Protein AF-0000000079931985 (afdb_homodimer)

Nearest PDB structures (foldseek):
  4ds8-assembly1_A  TM=9.666E-01  e=4.020E-21  Arabidopsis thaliana
  3rt2-assembly1_A  TM=9.317E-01  e=5.419E-21  Arabidopsis thaliana
  3r6p-assembly1_A  TM=9.650E-01  e=2.141E-20  Arabidopsis thaliana
  3rt0-assembly1_C  TM=8.690E-01  e=2.084E-21  Arabidopsis thaliana
  3klx-assembly1_B  TM=9.599E-01  e=1.210E-19  Arabidopsis thaliana

Solvent-accessible surface area (backbone atoms only — not comparable to full-atom values): 18179 Å² total; per-residue (Å²): 132,54,70,69,55,49,42,57,70,67,57,59,76,88,70,55,95,60,37,42,64,55,72,46,78,41,79,26,74,22,45,46,71,62,49,46,65,53,70,68,33,73,68,44,53,54,79,34,33,75,60,38,70,42,60,46,73,75,38,70,89,64,47,70,68,11,27,34,40,36,31,34,36,48,68,42,58,27,57,32,37,27,33,33,32,71,39,70,37,84,87,73,33,39,41,28,35,33,51,78,49,62,48,53,71,80,38,71,31,36,39,34,38,38,52,38,73,39,80,85,49,91,79,44,33,16,34,38,38,41,24,41,38,29,43,47,40,90,95,51,47,60,67,36,49,46,51,35,52,48,47,53,51,52,46,25,48,51,40,38,31,54,54,38,29,52,56,43,48,60,68,69,101,131,54,70,69,56,48,42,56,70,66,56,59,77,88,70,55,94,60,37,41,65,55,73,46,77,43,79,24,74,22,44,47,72,63,49,46,64,53,70,67,34,73,67,44,52,54,78,33,32,74,60,38,71,42,58,44,71,75,40,70,88,63,47,71,68,11,28,36,40,35,33,34,36,46,68,43,59,28,57,33,39,28,33,32,32,72,40,72,37,85,88,73,33,36,40,27,33,33,52,77,48,62,49,52,70,77,38,72,32,36,40,34,38,39,52,38,72,37,80,86,47,94,76,45,32,17,35,38,37,42,26,41,38,28,42,46,39,89,95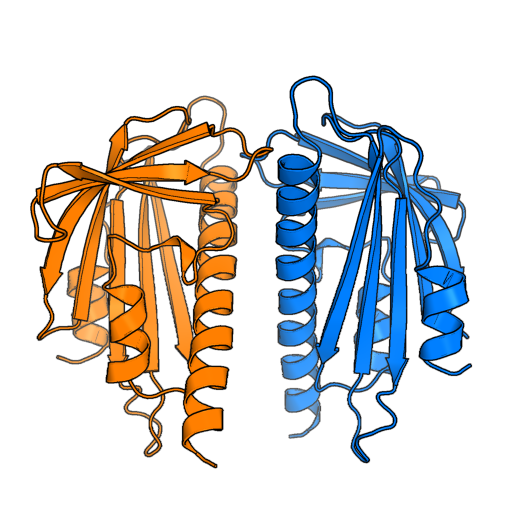,52,47,58,68,36,48,43,52,35,52,48,46,54,50,51,45,23,48,51,40,40,34,53,53,38,29,51,56,44,50,60,68,68,100

Sequence (346 aa):
MTLAKMMNLYHTHMLSPNQCGSSLVQTIDAPLPLVWSMVRRFDNPQAYKLFVKSCTMQAGDGGIGSVRKVMIVSGLPAGFSMERLDKLDDDTHVMIFSIIGGDHKLMNYRSTTTVHEDEREIGGKTVVIESYVVDVPVGSSEEDTCMFTDTIIKCNLKSLANISEKMACKVCHMTLAKMMNLYHTHMLSPNQCGSSLVQTIDAPLPLVWSMVRRFDNPQAYKLFVKSCTMQAGDGGIGSVRKVMIVSGLPAGFSMERLDKLDDDTHVMIFSIIGGDHKLMNYRSTTTVHEDEREIGGKTVVIESYVVDVPVGSSEEDTCMFTDTIIKCNLKSLANISEKMACKVCH

Organism: Actinidia chinensis var. chinensis (NCBI:txid1590841)

Structure (mmCIF, N/CA/C/O backbone):
data_AF-0000000079931985-model_v1
#
loop_
_entity.id
_entity.type
_entity.pdbx_description
1 polymer 'Abscisic acid receptor like'
#
loop_
_atom_site.group_PDB
_atom_site.id
_atom_site.type_symbol
_atom_site.label_atom_id
_atom_site.label_alt_id
_atom_site.label_comp_id
_atom_site.label_asym_id
_atom_site.label_entity_id
_atom_site.label_seq_id
_atom_site.pdbx_PDB_ins_code
_atom_site.Cartn_x
_atom_site.Cartn_y
_atom_site.Cartn_z
_atom_site.occupancy
_atom_site.B_iso_or_equiv
_atom_site.auth_seq_id
_atom_site.auth_comp_id
_atom_site.auth_asym_id
_atom_site.auth_atom_id
_atom_site.pdbx_PDB_model_num
ATOM 1 N N . MET A 1 1 ? -11.859 -28.891 0.521 1 64.38 1 MET A N 1
ATOM 2 C CA . MET A 1 1 ? -10.906 -28.828 1.628 1 64.38 1 MET A CA 1
ATOM 3 C C . MET A 1 1 ? -11.219 -27.641 2.537 1 64.38 1 MET A C 1
ATOM 5 O O . MET A 1 1 ? -11.547 -26.547 2.057 1 64.38 1 MET A O 1
ATOM 9 N N . THR A 1 2 ? -11.211 -27.891 3.842 1 74 2 THR A N 1
ATOM 10 C CA . THR A 1 2 ? -11.562 -26.828 4.785 1 74 2 THR A CA 1
ATOM 11 C C . THR A 1 2 ? -10.477 -25.766 4.84 1 74 2 THR A C 1
ATOM 13 O O . THR A 1 2 ? -9.328 -26.016 4.465 1 74 2 THR A O 1
ATOM 16 N N . LEU A 1 3 ? -10.844 -24.578 5.164 1 78.62 3 LEU A N 1
ATOM 17 C CA . LEU A 1 3 ? -9.906 -23.469 5.324 1 78.62 3 LEU A CA 1
ATOM 18 C C . LEU A 1 3 ? -8.773 -23.859 6.273 1 78.62 3 LEU A C 1
ATOM 20 O O . LEU A 1 3 ? -7.613 -23.531 6.023 1 78.62 3 LEU A O 1
ATOM 24 N N . ALA A 1 4 ? -9.117 -24.547 7.336 1 79.44 4 ALA A N 1
ATOM 25 C CA . ALA A 1 4 ? -8.125 -24.969 8.328 1 79.44 4 ALA A CA 1
ATOM 26 C C . ALA A 1 4 ? -7.098 -25.906 7.707 1 79.44 4 ALA A C 1
ATOM 28 O O . ALA A 1 4 ? -5.902 -25.797 7.98 1 79.44 4 ALA A O 1
ATOM 29 N N . LYS A 1 5 ? -7.574 -26.844 6.922 1 80.75 5 LYS A N 1
ATOM 30 C CA . LYS A 1 5 ? -6.676 -27.781 6.258 1 80.75 5 LYS A CA 1
ATOM 31 C C . LYS A 1 5 ? -5.766 -27.062 5.266 1 80.75 5 LYS A C 1
ATOM 33 O O . LYS A 1 5 ? -4.57 -27.359 5.188 1 80.75 5 LYS A O 1
ATOM 38 N N . MET A 1 6 ? -6.332 -26.188 4.566 1 80.62 6 MET A N 1
ATOM 39 C CA . MET A 1 6 ? -5.559 -25.422 3.59 1 80.62 6 MET A CA 1
ATOM 40 C C . MET A 1 6 ? -4.512 -24.562 4.281 1 80.62 6 MET A C 1
ATOM 42 O O . MET A 1 6 ? -3.393 -24.406 3.791 1 80.62 6 MET A O 1
ATOM 46 N N . MET A 1 7 ? -4.867 -23.969 5.379 1 83.19 7 MET A N 1
ATOM 47 C CA . MET A 1 7 ? -3.922 -23.172 6.156 1 83.19 7 MET A CA 1
ATOM 48 C C . MET A 1 7 ? -2.729 -24.016 6.594 1 83.19 7 MET A C 1
ATOM 50 O O . MET A 1 7 ? -1.579 -23.609 6.43 1 83.19 7 MET A O 1
ATOM 54 N N . ASN A 1 8 ? -3.045 -25.172 7.062 1 84 8 ASN A N 1
ATOM 55 C CA . ASN A 1 8 ? -1.997 -26.062 7.543 1 84 8 ASN A CA 1
ATOM 56 C C . ASN A 1 8 ? -1.121 -26.562 6.398 1 84 8 ASN A C 1
ATOM 58 O O . ASN A 1 8 ? 0.1 -26.656 6.535 1 84 8 ASN A O 1
ATOM 62 N N . LEU A 1 9 ? -1.792 -26.875 5.375 1 84.56 9 LEU A N 1
ATOM 63 C CA . LEU A 1 9 ? -1.098 -27.484 4.238 1 84.56 9 LEU A CA 1
ATOM 64 C C . LEU A 1 9 ? -0.239 -26.438 3.52 1 84.56 9 LEU A C 1
ATOM 66 O O . LEU A 1 9 ? 0.897 -26.734 3.137 1 84.56 9 LEU A O 1
ATOM 70 N N . TYR A 1 10 ? -0.726 -25.25 3.357 1 90.25 10 TYR A N 1
ATOM 71 C CA . TYR A 1 10 ? -0.063 -24.359 2.418 1 90.25 10 TYR A CA 1
ATOM 72 C C . TYR A 1 10 ? 0.542 -23.156 3.143 1 90.25 10 TYR A C 1
ATOM 74 O O . TYR A 1 10 ? 1.397 -22.469 2.596 1 90.25 10 TYR A O 1
ATOM 82 N N . HIS A 1 11 ? 0.24 -22.875 4.305 1 93.12 11 HIS A N 1
ATOM 83 C CA . HIS A 1 11 ? 0.645 -21.594 4.895 1 93.12 11 HIS A CA 1
ATOM 84 C C . HIS A 1 11 ? 1.363 -21.812 6.223 1 93.12 11 HIS A C 1
ATOM 86 O O . HIS A 1 11 ? 1.572 -20.859 6.98 1 93.12 11 HIS A O 1
ATOM 92 N N . THR A 1 12 ? 1.612 -23.016 6.551 1 87.19 12 THR A N 1
ATOM 93 C CA . THR A 1 12 ? 2.523 -23.312 7.648 1 87.19 12 THR A CA 1
ATOM 94 C C . THR A 1 12 ? 3.949 -23.5 7.137 1 87.19 12 THR A C 1
ATOM 96 O O . THR A 1 12 ? 4.227 -24.422 6.379 1 87.19 12 THR A O 1
ATOM 99 N N . HIS A 1 13 ? 4.793 -22.594 7.52 1 86 13 HIS A N 1
ATOM 100 C CA . HIS A 1 13 ? 6.156 -22.625 7 1 86 13 HIS A CA 1
ATOM 101 C C . HIS A 1 13 ? 7.152 -23.031 8.086 1 86 13 HIS A C 1
ATOM 103 O O . HIS A 1 13 ? 7 -22.641 9.25 1 86 13 HIS A O 1
ATOM 109 N N . MET A 1 14 ? 8.023 -23.891 7.742 1 85.75 14 MET A N 1
ATOM 110 C CA . MET A 1 14 ? 9.195 -24.125 8.578 1 85.75 14 MET A CA 1
ATOM 111 C C . MET A 1 14 ? 10.312 -23.141 8.242 1 85.75 14 MET A C 1
ATOM 113 O O . MET A 1 14 ? 10.914 -23.234 7.172 1 85.75 14 MET A O 1
ATOM 117 N N . LEU A 1 15 ? 10.562 -22.219 9.148 1 90.25 15 LEU A N 1
ATOM 118 C CA . LEU A 1 15 ? 11.516 -21.156 8.891 1 90.25 15 LEU A CA 1
ATOM 119 C C . LEU A 1 15 ? 12.914 -21.547 9.359 1 90.25 15 LEU A C 1
ATOM 121 O O . LEU A 1 15 ? 13.062 -22.156 10.422 1 90.25 15 LEU A O 1
ATOM 125 N N . SER A 1 16 ? 13.828 -21.281 8.562 1 91.31 16 SER A N 1
ATOM 126 C CA . SER A 1 16 ? 15.211 -21.344 9.023 1 91.31 16 SER A CA 1
ATOM 127 C C . SER A 1 16 ? 15.539 -20.172 9.953 1 91.31 16 SER A C 1
ATOM 129 O O . SER A 1 16 ? 14.812 -19.188 9.984 1 91.31 16 SER A O 1
ATOM 131 N N . PRO A 1 17 ? 16.562 -20.281 10.773 1 90.94 17 PRO A N 1
ATOM 132 C CA . PRO A 1 17 ? 16.891 -19.25 11.758 1 90.94 17 PRO A CA 1
ATOM 133 C C . PRO A 1 17 ? 17.047 -17.875 11.133 1 90.94 17 PRO A C 1
ATOM 135 O O . PRO A 1 17 ? 16.75 -16.859 11.773 1 90.94 17 PRO A O 1
ATOM 138 N N . ASN A 1 18 ? 17.391 -17.766 9.867 1 93.88 18 ASN A N 1
ATOM 139 C CA . ASN A 1 18 ? 17.609 -16.453 9.258 1 93.88 18 ASN A CA 1
ATOM 140 C C . ASN A 1 18 ? 16.469 -16.078 8.32 1 93.88 18 ASN A C 1
ATOM 142 O O . ASN A 1 18 ? 16.641 -15.234 7.434 1 93.88 18 ASN A O 1
ATOM 146 N N . GLN A 1 19 ? 15.352 -16.703 8.555 1 95.88 19 GLN A N 1
ATOM 147 C CA . GLN A 1 19 ? 14.211 -16.438 7.684 1 95.88 19 GLN A CA 1
ATOM 148 C C . GLN A 1 19 ? 13.055 -15.805 8.461 1 95.88 19 GLN A C 1
ATOM 150 O O . GLN A 1 19 ? 12.953 -15.977 9.68 1 95.88 19 GLN A O 1
ATOM 155 N N . CYS A 1 20 ? 12.273 -15.031 7.797 1 95.06 20 CYS A N 1
ATOM 156 C CA . CYS A 1 20 ? 10.992 -14.594 8.336 1 95.06 20 CYS A CA 1
ATOM 157 C C . CYS A 1 20 ? 9.852 -14.961 7.395 1 95.06 20 CYS A C 1
ATOM 159 O O . CYS A 1 20 ? 10.086 -15.359 6.254 1 95.06 20 CYS A O 1
ATOM 161 N N . GLY A 1 21 ? 8.656 -14.953 7.875 1 95.75 21 GLY A N 1
ATOM 162 C CA . GLY A 1 21 ? 7.449 -15.273 7.133 1 95.75 21 GLY A CA 1
ATOM 163 C C . GLY A 1 21 ? 6.18 -14.883 7.871 1 95.75 21 GLY A C 1
ATOM 164 O O . GLY A 1 21 ? 6.203 -14.656 9.078 1 95.75 21 GLY A O 1
ATOM 165 N N . SER A 1 22 ? 5.215 -14.719 7.223 1 96 22 SER A N 1
ATOM 166 C CA . SER A 1 22 ? 3.91 -14.383 7.777 1 96 22 SER A CA 1
ATOM 167 C C . SER A 1 22 ? 2.781 -14.859 6.871 1 96 22 SER A C 1
ATOM 169 O O . SER A 1 22 ? 3.025 -15.273 5.734 1 96 22 SER A O 1
ATOM 171 N N . SER A 1 23 ? 1.639 -14.969 7.371 1 96.69 23 SER A N 1
ATOM 172 C CA . SER A 1 23 ? 0.413 -15.242 6.625 1 96.69 23 SER A CA 1
ATOM 173 C C . SER A 1 23 ? -0.6 -14.109 6.805 1 96.69 23 SER A C 1
ATOM 175 O O . SER A 1 23 ? -0.909 -13.719 7.93 1 96.69 23 SER A O 1
ATOM 177 N N . LEU A 1 24 ? -1.049 -13.602 5.734 1 96.81 24 LEU A N 1
ATOM 178 C CA . LEU A 1 24 ? -2.031 -12.523 5.727 1 96.81 24 LEU A CA 1
ATOM 179 C C . LEU A 1 24 ? -3.342 -12.992 5.102 1 96.81 24 LEU A C 1
ATOM 181 O O . LEU A 1 24 ? -3.34 -13.805 4.172 1 96.81 24 LEU A O 1
ATOM 185 N N . VAL A 1 25 ? -4.422 -12.422 5.625 1 95.56 25 VAL A N 1
ATOM 186 C CA . VAL A 1 25 ? -5.754 -12.844 5.191 1 95.56 25 VAL A CA 1
ATOM 187 C C . VAL A 1 25 ? -6.562 -11.617 4.758 1 95.56 25 VAL A C 1
ATOM 189 O O . VAL A 1 25 ? -6.488 -10.562 5.391 1 95.56 25 VAL A O 1
ATOM 192 N N . GLN A 1 26 ? -7.277 -11.75 3.682 1 96.62 26 GLN A N 1
ATOM 193 C CA . GLN A 1 26 ? -8.195 -10.719 3.199 1 96.62 26 GLN A CA 1
ATOM 194 C C . GLN A 1 26 ? -9.539 -11.32 2.797 1 96.62 26 GLN A C 1
ATOM 196 O O . GLN A 1 26 ? -9.594 -12.219 1.95 1 96.62 26 GLN A O 1
ATOM 201 N N . THR A 1 27 ? -10.562 -10.836 3.445 1 95.38 27 THR A N 1
ATOM 202 C CA . THR A 1 27 ? -11.914 -11.195 3.018 1 95.38 27 THR A CA 1
ATOM 203 C C . THR A 1 27 ? -12.414 -10.219 1.958 1 95.38 27 THR A C 1
ATOM 205 O O . THR A 1 27 ? -12.227 -9.008 2.084 1 95.38 27 THR A O 1
ATOM 208 N N . ILE A 1 28 ? -13 -10.734 0.91 1 96.12 28 ILE A N 1
ATOM 209 C CA . ILE A 1 28 ? -13.43 -9.945 -0.242 1 96.12 28 ILE A CA 1
ATOM 210 C C . ILE A 1 28 ? -14.906 -10.203 -0.522 1 96.12 28 ILE A C 1
ATOM 212 O O . ILE A 1 28 ? -15.336 -11.352 -0.63 1 96.12 28 ILE A O 1
ATOM 216 N N . ASP A 1 29 ? -15.68 -9.164 -0.671 1 93.88 29 ASP A N 1
ATOM 217 C CA . ASP A 1 29 ? -17.094 -9.273 -1.01 1 93.88 29 ASP A CA 1
ATOM 218 C C . ASP A 1 29 ? -17.297 -9.438 -2.516 1 93.88 29 ASP A C 1
ATOM 220 O O . ASP A 1 29 ? -17.844 -8.555 -3.174 1 93.88 29 ASP A O 1
ATOM 224 N N . ALA A 1 30 ? -16.859 -10.5 -3.041 1 95.75 30 ALA A N 1
ATOM 225 C CA . ALA A 1 30 ? -16.969 -10.914 -4.438 1 95.75 30 ALA A CA 1
ATOM 226 C C . ALA A 1 30 ? -16.875 -12.438 -4.566 1 95.75 30 ALA A C 1
ATOM 228 O O . ALA A 1 30 ? -16.25 -13.102 -3.74 1 95.75 30 ALA A O 1
ATOM 229 N N . PRO A 1 31 ? -17.516 -13.023 -5.605 1 94.75 31 PRO A N 1
ATOM 230 C CA . PRO A 1 31 ? -17.5 -14.484 -5.746 1 94.75 31 PRO A CA 1
ATOM 231 C C . PRO A 1 31 ? -16.109 -15.031 -6.039 1 94.75 31 PRO A C 1
ATOM 233 O O . PRO A 1 31 ? -15.305 -14.383 -6.719 1 94.75 31 PRO A O 1
ATOM 236 N N . LEU A 1 32 ? -15.836 -16.25 -5.605 1 95.75 32 LEU A N 1
ATOM 237 C CA . LEU A 1 32 ? -14.547 -16.922 -5.707 1 95.75 32 LEU A CA 1
ATOM 238 C C . LEU A 1 32 ? -14.07 -16.969 -7.156 1 95.75 32 LEU A C 1
ATOM 240 O O . LEU A 1 32 ? -12.922 -16.641 -7.445 1 95.75 32 LEU A O 1
ATOM 244 N N . PRO A 1 33 ? -14.977 -17.359 -8.172 1 96.44 33 PRO A N 1
ATOM 245 C CA . PRO A 1 33 ? -14.461 -17.438 -9.539 1 96.44 33 PRO A CA 1
ATOM 246 C C . PRO A 1 33 ? -13.922 -16.094 -10.039 1 96.44 33 PRO A C 1
ATOM 248 O O . PRO A 1 33 ? -12.914 -16.062 -10.758 1 96.44 33 PRO A O 1
ATOM 251 N N .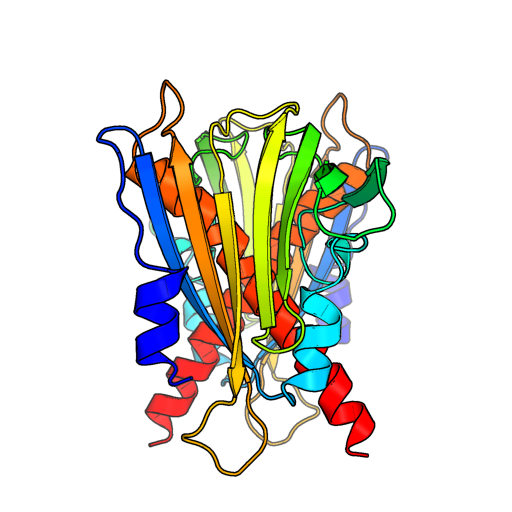 LEU A 1 34 ? -14.523 -15.031 -9.633 1 96.88 34 LEU A N 1
ATOM 252 C CA . LEU A 1 34 ? -14.07 -13.711 -10.039 1 96.88 34 LEU A CA 1
ATOM 253 C C . LEU A 1 34 ? -12.719 -13.383 -9.422 1 96.88 34 LEU A C 1
ATOM 255 O O . LEU A 1 34 ? -11.797 -12.953 -10.117 1 96.88 34 LEU A O 1
ATOM 259 N N . VAL A 1 35 ? -12.578 -13.562 -8.133 1 98.12 35 VAL A N 1
ATOM 260 C CA . VAL A 1 35 ? -11.336 -13.266 -7.43 1 98.12 35 VAL A CA 1
ATOM 261 C C . VAL A 1 35 ? -10.211 -14.133 -7.977 1 98.12 35 VAL A C 1
ATOM 263 O O . VAL A 1 35 ? -9.109 -13.641 -8.258 1 98.12 35 VAL A O 1
ATOM 266 N N . TRP A 1 36 ? -10.492 -15.422 -8.18 1 98.12 36 TRP A N 1
ATOM 267 C CA . TRP A 1 36 ? -9.477 -16.344 -8.68 1 98.12 36 TRP A CA 1
ATOM 268 C C . TRP A 1 36 ? -9.031 -15.969 -10.086 1 98.12 36 TRP A C 1
ATOM 270 O O . TRP A 1 36 ? -7.863 -16.125 -10.438 1 98.12 36 TRP A O 1
ATOM 280 N N . SER A 1 37 ? -9.922 -15.484 -10.859 1 97.94 37 SER A N 1
ATOM 281 C CA . SER A 1 37 ? -9.594 -15.125 -12.234 1 97.94 37 SER A CA 1
ATOM 282 C C . SER A 1 37 ? -8.539 -14.023 -12.273 1 97.94 37 SER A C 1
ATOM 284 O O . SER A 1 37 ? -7.809 -13.898 -13.258 1 97.94 37 SER A O 1
ATOM 286 N N . MET A 1 38 ? -8.43 -13.281 -11.211 1 98 38 MET A N 1
ATOM 287 C CA . MET A 1 38 ? -7.418 -12.227 -11.117 1 98 38 MET A CA 1
ATOM 288 C C . MET A 1 38 ? -6.133 -12.766 -10.492 1 98 38 MET A C 1
ATOM 290 O O . MET A 1 38 ? -5.039 -12.523 -11.008 1 98 38 MET A O 1
ATOM 294 N N . VAL A 1 39 ? -6.254 -13.516 -9.453 1 98.5 39 VAL A N 1
ATOM 295 C CA . VAL A 1 39 ? -5.113 -13.992 -8.672 1 98.5 39 VAL A CA 1
ATOM 296 C C . VAL A 1 39 ? -4.27 -14.938 -9.516 1 98.5 39 VAL A C 1
ATOM 298 O O . VAL A 1 39 ? -3.037 -14.898 -9.461 1 98.5 39 VAL A O 1
ATOM 301 N N . ARG A 1 40 ? -4.883 -15.711 -10.312 1 98 40 ARG A N 1
ATOM 302 C CA . ARG A 1 40 ? -4.207 -16.797 -11.008 1 98 40 ARG A CA 1
ATOM 303 C C . ARG A 1 40 ? -3.348 -16.266 -12.148 1 98 40 ARG A C 1
ATOM 305 O O . ARG A 1 40 ? -2.525 -17 -12.703 1 98 40 ARG A O 1
ATOM 312 N N . ARG A 1 41 ? -3.562 -15.008 -12.547 1 97.44 41 ARG A N 1
ATOM 313 C CA . ARG A 1 41 ? -2.896 -14.461 -13.719 1 97.44 41 ARG A CA 1
ATOM 314 C C . ARG A 1 41 ? -1.436 -14.141 -13.422 1 97.44 41 ARG A C 1
ATOM 316 O O . ARG A 1 41 ? -1.073 -12.977 -13.25 1 97.44 41 ARG A O 1
ATOM 323 N N . PHE A 1 42 ? -0.598 -15.211 -13.508 1 98.25 42 PHE A N 1
ATOM 324 C CA . PHE A 1 42 ? 0.84 -15.078 -13.312 1 98.25 42 PHE A CA 1
ATOM 325 C C . PHE A 1 42 ? 1.428 -14.07 -14.297 1 98.25 42 PHE A C 1
ATOM 327 O O . PHE A 1 42 ? 2.422 -13.406 -13.992 1 98.25 42 PHE A O 1
ATOM 334 N N . ASP A 1 43 ? 0.799 -13.852 -15.414 1 97.56 43 ASP A N 1
ATOM 335 C CA . ASP A 1 43 ? 1.285 -12.977 -16.469 1 97.56 43 ASP A CA 1
ATOM 336 C C . ASP A 1 43 ? 0.791 -11.547 -16.281 1 97.56 43 ASP A C 1
ATOM 338 O O . ASP A 1 43 ? 1.174 -10.641 -17.031 1 97.56 43 ASP A O 1
ATOM 342 N N . ASN A 1 44 ? -0.04 -11.359 -15.352 1 97.56 44 ASN A N 1
ATOM 343 C CA . ASN A 1 44 ? -0.633 -10.031 -15.211 1 97.56 44 ASN A CA 1
ATOM 344 C C . ASN A 1 44 ? -0.788 -9.641 -13.742 1 97.56 44 ASN A C 1
ATOM 346 O O . ASN A 1 44 ? -1.881 -9.281 -13.305 1 97.56 44 ASN A O 1
ATOM 350 N N . PRO A 1 45 ? 0.366 -9.648 -12.977 1 97.62 45 PRO A N 1
ATOM 351 C CA . PRO A 1 45 ? 0.271 -9.289 -11.562 1 97.62 45 PRO A CA 1
ATOM 352 C C . PRO A 1 45 ? -0.124 -7.832 -11.344 1 97.62 45 PRO A C 1
ATOM 354 O O . PRO A 1 45 ? -0.663 -7.484 -10.289 1 97.62 45 PRO A O 1
ATOM 357 N N . GLN A 1 46 ? 0.115 -6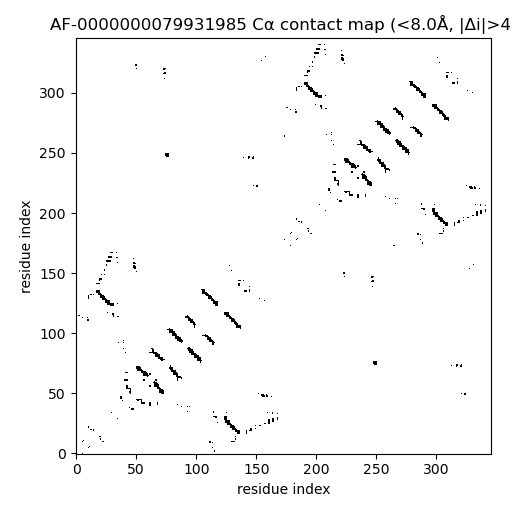.984 -12.312 1 96.94 46 GLN A N 1
ATOM 358 C CA . GLN A 1 46 ? -0.15 -5.559 -12.172 1 96.94 46 GLN A CA 1
ATOM 359 C C . GLN A 1 46 ? -1.649 -5.277 -12.117 1 96.94 46 GLN A C 1
ATOM 361 O O . GLN A 1 46 ? -2.066 -4.152 -11.836 1 96.94 46 GLN A O 1
ATOM 366 N N . ALA A 1 47 ? -2.43 -6.348 -12.406 1 97.06 47 ALA A N 1
ATOM 367 C CA . ALA A 1 47 ? -3.879 -6.191 -12.305 1 97.06 47 ALA A CA 1
ATOM 368 C C . ALA A 1 47 ? -4.285 -5.742 -10.906 1 97.06 47 ALA A C 1
ATOM 370 O O . ALA A 1 47 ? -5.262 -5.004 -10.742 1 97.06 47 ALA A O 1
ATOM 371 N N . TYR A 1 48 ? -3.52 -6.18 -9.891 1 97.88 48 TYR A N 1
ATOM 372 C CA . TYR A 1 48 ? -3.93 -5.758 -8.562 1 97.88 48 TYR A CA 1
ATOM 373 C C . TYR A 1 48 ? -2.719 -5.457 -7.684 1 97.88 48 TYR A C 1
ATOM 375 O O . TYR A 1 48 ? -2.854 -4.883 -6.602 1 97.88 48 TYR A O 1
ATOM 383 N N . LYS A 1 49 ? -1.523 -5.867 -8.07 1 97.25 49 LYS A N 1
ATOM 384 C CA . LYS A 1 49 ? -0.327 -5.551 -7.297 1 97.25 49 LYS A CA 1
ATOM 385 C C . LYS A 1 49 ? 0.157 -4.133 -7.586 1 97.25 49 LYS A C 1
ATOM 387 O O . LYS A 1 49 ? 0.722 -3.867 -8.648 1 97.25 49 LYS A O 1
ATOM 392 N N . LEU A 1 50 ? 0.102 -3.301 -6.676 1 94.75 50 LEU A N 1
ATOM 393 C CA . LEU A 1 50 ? 0.187 -1.853 -6.836 1 94.75 50 LEU A CA 1
ATOM 394 C C . LEU A 1 50 ? 1.622 -1.42 -7.121 1 94.75 50 LEU A C 1
ATOM 396 O O . LEU A 1 50 ? 1.85 -0.401 -7.773 1 94.75 50 LEU A O 1
ATOM 400 N N . PHE A 1 51 ? 2.604 -2.17 -6.688 1 90.56 51 PHE A N 1
ATOM 401 C CA . PHE A 1 51 ? 3.994 -1.747 -6.816 1 90.56 51 PHE A CA 1
ATOM 402 C C . PHE A 1 51 ? 4.648 -2.393 -8.031 1 90.56 51 PHE A C 1
ATOM 404 O O . PHE A 1 51 ? 5.871 -2.348 -8.18 1 90.56 51 PHE A O 1
ATOM 411 N N . VAL A 1 52 ? 3.838 -3.025 -8.898 1 94.75 52 VAL A N 1
ATOM 412 C CA . VAL A 1 52 ? 4.332 -3.613 -10.133 1 94.75 52 VAL A CA 1
ATOM 413 C C . VAL A 1 52 ? 4.031 -2.684 -11.305 1 94.75 52 VAL A C 1
ATOM 415 O O . VAL A 1 52 ? 2.873 -2.346 -11.555 1 94.75 52 VAL A O 1
ATOM 418 N N . LYS A 1 53 ? 5.055 -2.262 -12.016 1 93.19 53 LYS A N 1
ATOM 419 C CA . LYS A 1 53 ? 4.906 -1.392 -13.18 1 93.19 53 LYS A CA 1
ATOM 420 C C . LYS A 1 53 ? 4.496 -2.191 -14.414 1 93.19 53 LYS A C 1
ATOM 422 O O . LYS A 1 53 ? 3.625 -1.766 -15.172 1 93.19 53 LYS A O 1
ATOM 427 N N . SER A 1 54 ? 5.176 -3.291 -14.578 1 95 54 SER A N 1
ATOM 428 C CA . SER A 1 54 ? 4.898 -4.152 -15.727 1 95 54 SER A CA 1
ATOM 429 C C . SER A 1 54 ? 5.418 -5.566 -15.492 1 95 54 SER A C 1
ATOM 431 O O . SER A 1 54 ? 6.191 -5.805 -14.562 1 95 54 SER A O 1
ATOM 433 N N . CYS A 1 55 ? 4.906 -6.426 -16.281 1 97.25 55 CYS A N 1
ATOM 434 C CA . CYS A 1 55 ? 5.293 -7.828 -16.219 1 97.25 55 CYS A CA 1
ATOM 435 C C . CYS A 1 55 ? 5.438 -8.414 -17.609 1 97.25 55 CYS A C 1
ATOM 437 O O . CYS A 1 55 ? 4.598 -8.172 -18.484 1 97.25 55 CYS A O 1
ATOM 439 N N . THR A 1 56 ? 6.504 -9.102 -17.875 1 97.62 56 THR A N 1
ATOM 440 C CA . THR A 1 56 ? 6.711 -9.812 -19.125 1 97.62 56 THR A CA 1
ATOM 441 C C . THR A 1 56 ? 7.125 -11.258 -18.875 1 97.62 56 THR A C 1
ATOM 443 O O . THR A 1 56 ? 7.941 -11.531 -18 1 97.62 56 THR A O 1
ATOM 446 N N . MET A 1 57 ? 6.539 -12.203 -19.672 1 97.62 57 MET A N 1
ATOM 447 C CA . MET A 1 57 ? 6.957 -13.594 -19.594 1 97.62 57 MET A CA 1
ATOM 448 C C . MET A 1 57 ? 8.312 -13.797 -20.266 1 97.62 57 MET A C 1
ATOM 450 O O . MET A 1 57 ? 8.5 -13.406 -21.422 1 97.62 57 MET A O 1
ATOM 454 N N . GLN A 1 58 ? 9.234 -14.336 -19.469 1 97.94 58 GLN A N 1
ATOM 455 C CA . GLN A 1 58 ? 10.562 -14.586 -20.016 1 97.94 58 GLN A CA 1
ATOM 456 C C . GLN A 1 58 ? 10.695 -16.016 -20.516 1 97.94 58 GLN A C 1
ATOM 458 O O . GLN A 1 58 ? 11.477 -16.297 -21.422 1 97.94 58 GLN A O 1
ATOM 463 N N . ALA A 1 59 ? 10.031 -16.953 -19.953 1 97 59 ALA A N 1
ATOM 464 C CA . ALA A 1 59 ? 9.969 -18.359 -20.312 1 97 59 ALA A CA 1
ATOM 465 C C . ALA A 1 59 ? 8.609 -18.969 -19.969 1 97 59 ALA A C 1
ATOM 467 O O . ALA A 1 59 ? 8.062 -18.703 -18.891 1 97 59 ALA A O 1
ATOM 468 N N . GLY A 1 60 ? 8.023 -19.75 -20.891 1 95.06 60 GLY A N 1
ATOM 469 C CA . GLY A 1 60 ? 6.738 -20.375 -20.656 1 95.06 60 GLY A CA 1
ATOM 470 C C . GLY A 1 60 ? 5.562 -19.5 -21.031 1 95.06 60 GLY A C 1
ATOM 471 O O . GLY A 1 60 ? 5.746 -18.344 -21.438 1 95.06 60 GLY A O 1
ATOM 472 N N . ASP A 1 61 ? 4.297 -20.031 -20.891 1 90 61 ASP A N 1
ATOM 473 C CA . ASP A 1 61 ? 3.08 -19.359 -21.328 1 90 61 ASP A CA 1
ATOM 474 C C . ASP A 1 61 ? 2.182 -19.031 -20.141 1 90 61 ASP A C 1
ATOM 476 O O . ASP A 1 61 ? 0.993 -18.75 -20.312 1 90 61 ASP A O 1
ATOM 480 N N . GLY A 1 62 ? 2.723 -19.203 -19.016 1 88.81 62 GLY A N 1
ATOM 481 C CA . GLY A 1 62 ? 1.921 -18.922 -17.844 1 88.81 62 GLY A CA 1
ATOM 482 C C . GLY A 1 62 ? 1.578 -20.156 -17.031 1 88.81 62 GLY A C 1
ATOM 483 O O . GLY A 1 62 ? 0.937 -20.062 -15.984 1 88.81 62 GLY A O 1
ATOM 484 N N . GLY A 1 63 ? 2.043 -21.234 -17.484 1 92.56 63 GLY A N 1
ATOM 485 C CA . GLY A 1 63 ? 1.899 -22.469 -16.734 1 92.56 63 GLY A CA 1
ATOM 486 C C . GLY A 1 63 ? 3.047 -22.719 -15.773 1 92.56 63 GLY A C 1
ATOM 487 O O . GLY A 1 63 ? 3.996 -21.938 -15.711 1 92.56 63 GLY A O 1
ATOM 488 N N . ILE A 1 64 ? 2.906 -23.781 -15.023 1 97.31 64 ILE A N 1
ATOM 489 C CA . ILE A 1 64 ? 3.902 -24.156 -14.023 1 97.31 64 ILE A CA 1
ATOM 490 C C . ILE A 1 64 ? 5.289 -24.188 -14.664 1 97.31 64 ILE A C 1
ATOM 492 O O . ILE A 1 64 ? 5.457 -24.719 -15.773 1 97.31 64 ILE A O 1
ATOM 496 N N . GLY A 1 65 ? 6.266 -23.609 -14.023 1 98.12 65 GLY A N 1
ATOM 497 C CA . GLY A 1 65 ? 7.625 -23.531 -14.531 1 98.12 65 GLY A CA 1
ATOM 498 C C . GLY A 1 65 ? 7.91 -22.25 -15.297 1 98.12 65 GLY A C 1
ATOM 499 O O . GLY A 1 65 ? 9.07 -21.922 -15.555 1 98.12 65 GLY A O 1
ATOM 500 N N . SER A 1 66 ? 6.914 -21.5 -15.688 1 98.38 66 SER A N 1
ATOM 501 C CA . SER A 1 66 ? 7.098 -20.234 -16.391 1 98.38 66 SER A CA 1
ATOM 502 C C . SER A 1 66 ? 7.879 -19.234 -15.539 1 98.38 66 SER A C 1
ATOM 504 O O . SER A 1 66 ? 7.84 -19.297 -14.312 1 98.38 66 SER A O 1
ATOM 506 N N . VAL A 1 67 ? 8.617 -18.406 -16.234 1 98.75 67 VAL A N 1
ATOM 507 C CA . VAL A 1 67 ? 9.406 -17.359 -15.578 1 98.75 67 VAL A CA 1
ATOM 508 C C . VAL A 1 67 ? 8.945 -15.992 -16.062 1 98.75 67 VAL A C 1
ATOM 510 O O . VAL A 1 67 ? 8.812 -15.758 -17.266 1 98.75 67 VAL A O 1
ATOM 513 N N . ARG A 1 68 ? 8.625 -15.141 -15.109 1 98.62 68 ARG A N 1
ATOM 514 C CA . ARG A 1 68 ? 8.258 -13.773 -15.461 1 98.62 68 ARG A CA 1
ATOM 515 C C . ARG A 1 68 ? 9.297 -12.781 -14.953 1 98.62 68 ARG A C 1
ATOM 517 O O . ARG A 1 68 ? 10 -13.047 -13.977 1 98.62 68 ARG A O 1
ATOM 524 N N . LYS A 1 69 ? 9.445 -11.68 -15.672 1 97.56 69 LYS A N 1
ATOM 525 C CA . LYS A 1 69 ? 10.156 -10.484 -15.227 1 97.56 69 LYS A CA 1
ATOM 526 C C . LYS A 1 69 ? 9.18 -9.391 -14.797 1 97.56 69 LYS A C 1
ATOM 528 O O . LYS A 1 69 ? 8.344 -8.953 -1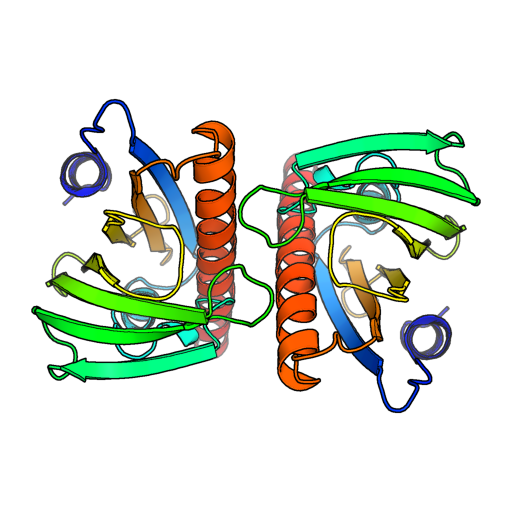5.586 1 97.56 69 LYS A O 1
ATOM 533 N N . VAL A 1 70 ? 9.227 -9.008 -13.57 1 96.56 70 VAL A N 1
ATOM 534 C CA . VAL A 1 70 ? 8.336 -8.008 -12.992 1 96.56 70 VAL A CA 1
ATOM 535 C C . VAL A 1 70 ? 9.109 -6.707 -12.758 1 96.56 70 VAL A C 1
ATOM 537 O O . VAL A 1 70 ? 10.078 -6.684 -12 1 96.56 70 VAL A O 1
ATOM 540 N N . MET A 1 71 ? 8.711 -5.641 -13.422 1 94.38 71 MET A N 1
ATOM 541 C CA . MET A 1 71 ? 9.273 -4.316 -13.172 1 94.38 71 MET A CA 1
ATOM 542 C C . MET A 1 71 ? 8.578 -3.645 -11.992 1 94.38 71 MET A C 1
ATOM 544 O O . MET A 1 71 ? 7.348 -3.59 -11.938 1 94.38 71 MET A O 1
ATOM 548 N N . ILE A 1 72 ? 9.375 -3.242 -11.094 1 91.06 72 ILE A N 1
ATOM 549 C CA . ILE A 1 72 ? 8.867 -2.678 -9.852 1 91.06 72 ILE A CA 1
ATOM 550 C C . ILE A 1 72 ? 8.906 -1.153 -9.922 1 91.06 72 ILE A C 1
ATOM 552 O O . ILE A 1 72 ? 9.789 -0.577 -10.562 1 91.06 72 ILE A O 1
ATOM 556 N N . VAL A 1 73 ? 7.887 -0.468 -9.344 1 84.75 73 VAL A N 1
ATOM 557 C CA . VAL A 1 73 ? 7.82 0.988 -9.281 1 84.75 73 VAL A CA 1
ATOM 558 C C . VAL A 1 73 ? 9.125 1.544 -8.719 1 84.75 73 VAL A C 1
ATOM 560 O O . VAL A 1 73 ? 9.641 1.042 -7.715 1 84.75 73 VAL A O 1
ATOM 563 N N . SER A 1 74 ? 9.555 2.551 -9.406 1 69.75 74 SER A N 1
ATOM 564 C CA . SER A 1 74 ? 10.812 3.186 -9.031 1 69.75 74 SER A CA 1
ATOM 565 C C . SER A 1 74 ? 10.703 3.865 -7.668 1 69.75 74 SER A C 1
ATOM 567 O O . SER A 1 74 ? 9.641 4.371 -7.309 1 69.75 74 SER A O 1
ATOM 569 N N . GLY A 1 75 ? 11.789 3.812 -6.867 1 64.06 75 GLY A N 1
ATOM 570 C CA . GLY A 1 75 ? 11.805 4.312 -5.504 1 64.06 75 GLY A CA 1
ATOM 571 C C . GLY A 1 75 ? 11.938 3.211 -4.465 1 64.06 75 GLY A C 1
ATOM 572 O O . GLY A 1 75 ? 12.367 3.461 -3.34 1 64.06 75 GLY A O 1
ATOM 573 N N . LEU A 1 76 ? 11.453 2.133 -4.969 1 58.88 76 LEU A N 1
ATOM 574 C CA . LEU A 1 76 ? 11.781 0.967 -4.156 1 58.88 76 LEU A CA 1
ATOM 575 C C . LEU A 1 76 ? 13.203 0.485 -4.449 1 58.88 76 LEU A C 1
ATOM 577 O O . LEU A 1 76 ? 13.75 0.774 -5.516 1 58.88 76 LEU A O 1
ATOM 581 N N . PRO A 1 77 ? 13.758 0.063 -3.406 1 61.75 77 PRO A N 1
ATOM 582 C CA . PRO A 1 77 ? 15.125 -0.422 -3.623 1 61.75 77 PRO A CA 1
ATOM 583 C C . PRO A 1 77 ? 15.18 -1.646 -4.535 1 61.75 77 PRO A C 1
ATOM 585 O O . PRO A 1 77 ? 15.719 -2.686 -4.148 1 61.75 77 PRO A O 1
ATOM 588 N N . ALA A 1 78 ? 14.383 -1.657 -5.508 1 66.56 78 ALA A N 1
ATOM 589 C CA . ALA A 1 78 ? 14.391 -2.73 -6.5 1 66.56 78 ALA A CA 1
ATOM 590 C C . ALA A 1 78 ? 13.984 -2.207 -7.875 1 66.56 78 ALA A C 1
ATOM 592 O O . ALA A 1 78 ? 12.992 -1.488 -8.008 1 66.56 78 ALA A O 1
ATOM 593 N N . GLY A 1 79 ? 14.781 -2.625 -8.828 1 80.25 79 GLY A N 1
ATOM 594 C CA . GLY A 1 79 ? 14.391 -2.285 -10.188 1 80.25 79 GLY A CA 1
ATOM 595 C C . GLY A 1 79 ? 13.484 -3.32 -10.82 1 80.25 79 GLY A C 1
ATOM 596 O O . GLY A 1 79 ? 12.5 -2.975 -11.477 1 80.25 79 GLY A O 1
ATOM 597 N N . PHE A 1 80 ? 13.844 -4.625 -10.609 1 92.75 80 PHE A N 1
ATOM 598 C CA . PHE A 1 80 ? 13.039 -5.691 -11.195 1 92.75 80 PHE A CA 1
ATOM 599 C C . PHE A 1 80 ? 13.242 -6.996 -10.43 1 92.75 80 PHE A C 1
ATOM 601 O O . PHE A 1 80 ? 14.211 -7.141 -9.68 1 92.75 80 PHE A O 1
ATOM 608 N N . SER A 1 81 ? 12.297 -7.961 -10.625 1 94.25 81 SER A N 1
ATOM 609 C CA . SER A 1 81 ? 12.352 -9.305 -10.055 1 94.25 81 SER A CA 1
ATOM 610 C C . SER A 1 81 ? 12.125 -10.367 -11.117 1 94.25 81 SER A C 1
ATOM 612 O O . SER A 1 81 ? 11.289 -10.195 -12.008 1 94.25 81 SER A O 1
ATOM 614 N N . MET A 1 82 ? 12.945 -11.391 -11.055 1 97.12 82 MET A N 1
ATOM 615 C CA . MET A 1 82 ? 12.688 -12.602 -11.82 1 97.12 82 MET A CA 1
ATOM 616 C C . MET A 1 82 ? 12 -13.656 -10.953 1 97.12 82 MET A C 1
ATOM 618 O O . MET A 1 82 ? 12.492 -14 -9.883 1 97.12 82 MET A O 1
ATOM 622 N N . GLU A 1 83 ? 10.836 -14.148 -11.484 1 98.25 83 GLU A N 1
ATOM 623 C CA . GLU A 1 83 ? 10.016 -15.031 -10.648 1 98.25 83 GLU A CA 1
ATOM 624 C C . GLU A 1 83 ? 9.57 -16.266 -11.422 1 98.25 83 GLU A C 1
ATOM 626 O O . GLU A 1 83 ? 9.25 -16.188 -12.609 1 98.25 83 GLU A O 1
ATOM 631 N N . ARG A 1 84 ? 9.594 -17.391 -10.75 1 98.75 84 ARG A N 1
ATOM 632 C CA . ARG A 1 84 ? 9.172 -18.641 -11.352 1 98.75 84 ARG A CA 1
ATOM 633 C C . ARG A 1 84 ? 7.875 -19.141 -10.734 1 98.75 84 ARG A C 1
ATOM 635 O O . ARG A 1 84 ? 7.719 -19.141 -9.508 1 98.75 84 ARG A O 1
ATOM 642 N N . LEU A 1 85 ? 6.949 -19.531 -11.602 1 98.75 85 LEU A N 1
ATOM 643 C CA . LEU A 1 85 ? 5.711 -20.156 -11.141 1 98.75 85 LEU A CA 1
ATOM 644 C C . LEU A 1 85 ? 5.945 -21.609 -10.719 1 98.75 85 LEU A C 1
ATOM 646 O O . LEU A 1 85 ? 6.188 -22.469 -11.562 1 98.75 85 LEU A O 1
ATOM 650 N N . ASP A 1 86 ? 5.777 -21.906 -9.438 1 98.56 86 ASP A N 1
ATOM 651 C CA . ASP A 1 86 ? 6.121 -23.234 -8.906 1 98.56 86 ASP A CA 1
ATOM 652 C C . ASP A 1 86 ? 4.895 -24.141 -8.867 1 98.56 86 ASP A C 1
ATOM 654 O O . ASP A 1 86 ? 5.02 -25.359 -8.984 1 98.56 86 ASP A O 1
ATOM 658 N N . LYS A 1 87 ? 3.756 -23.578 -8.633 1 98.06 87 LYS A N 1
ATOM 659 C CA . LYS A 1 87 ? 2.504 -24.328 -8.586 1 98.06 87 LYS A CA 1
ATOM 660 C C . LYS A 1 87 ? 1.322 -23.453 -8.992 1 98.06 87 LYS A C 1
ATOM 662 O O . LYS A 1 87 ? 1.26 -22.281 -8.633 1 98.06 87 LYS A O 1
ATOM 667 N N . LEU A 1 88 ? 0.469 -23.953 -9.75 1 98.12 88 LEU A N 1
ATOM 668 C CA . LEU A 1 88 ? -0.82 -23.375 -10.117 1 98.12 88 LEU A CA 1
ATOM 669 C C . LEU A 1 88 ? -1.89 -24.453 -10.211 1 98.12 88 LEU A C 1
ATOM 671 O O . LEU A 1 88 ? -1.797 -25.359 -11.047 1 98.12 88 LEU A O 1
ATOM 675 N N . ASP A 1 89 ? -2.848 -24.375 -9.328 1 96.94 89 ASP A N 1
ATOM 676 C CA . ASP A 1 89 ? -3.898 -25.391 -9.289 1 96.94 89 ASP A CA 1
ATOM 677 C C . ASP A 1 89 ? -5.281 -24.75 -9.328 1 96.94 89 ASP A C 1
ATOM 679 O O . ASP A 1 89 ? -5.734 -24.172 -8.328 1 96.94 89 ASP A O 1
ATOM 683 N N . ASP A 1 90 ? -6.02 -24.875 -10.43 1 96.75 90 ASP A N 1
ATOM 684 C CA . ASP A 1 90 ? -7.316 -24.25 -10.625 1 96.75 90 ASP A CA 1
ATOM 685 C C . ASP A 1 90 ? -8.398 -24.938 -9.812 1 96.75 90 ASP A C 1
ATOM 687 O O . ASP A 1 90 ? -9.422 -24.328 -9.484 1 96.75 90 ASP A O 1
ATOM 691 N N . ASP A 1 91 ? -8.219 -26.172 -9.484 1 95.19 91 ASP A N 1
ATOM 692 C CA . ASP A 1 91 ? -9.227 -26.906 -8.727 1 95.19 91 ASP A CA 1
ATOM 693 C C . ASP A 1 91 ? -9.242 -26.484 -7.266 1 95.19 91 ASP A C 1
ATOM 695 O O . ASP A 1 91 ? -10.305 -26.25 -6.688 1 95.19 91 ASP A O 1
ATOM 699 N N . THR A 1 92 ? -8.062 -26.344 -6.684 1 94.69 92 THR A N 1
ATOM 700 C CA . THR A 1 92 ? -7.965 -25.984 -5.273 1 94.69 92 THR A CA 1
ATOM 701 C C . THR A 1 92 ? -7.684 -24.5 -5.105 1 94.69 92 THR A C 1
ATOM 703 O O . THR A 1 92 ? -7.676 -23.984 -3.984 1 94.69 92 THR A O 1
ATOM 706 N N . HIS A 1 93 ? -7.422 -23.734 -6.156 1 97.44 93 HIS A N 1
ATOM 707 C CA . HIS A 1 93 ? -7.16 -22.297 -6.18 1 97.44 93 HIS A CA 1
ATOM 708 C C . HIS A 1 93 ? -5.914 -21.953 -5.375 1 97.44 93 HIS A C 1
ATOM 710 O O . HIS A 1 93 ? -5.984 -21.188 -4.406 1 97.44 93 HIS A O 1
ATOM 716 N N . VAL A 1 94 ? -4.816 -22.531 -5.816 1 97.44 94 VAL A N 1
ATOM 717 C CA . VAL A 1 94 ? -3.52 -22.328 -5.184 1 97.44 94 VAL A CA 1
ATOM 718 C C . VAL A 1 94 ? -2.518 -21.812 -6.215 1 97.44 94 VAL A C 1
ATOM 720 O O . VAL A 1 94 ? -2.441 -22.328 -7.332 1 97.44 94 VAL A O 1
ATOM 723 N N . MET A 1 95 ? -1.755 -20.781 -5.875 1 98.25 95 MET A N 1
ATOM 724 C CA . MET A 1 95 ? -0.616 -20.328 -6.664 1 98.25 95 MET A CA 1
ATOM 725 C C . MET A 1 95 ? 0.62 -20.156 -5.789 1 98.25 95 MET A C 1
ATOM 727 O O . MET A 1 95 ? 0.552 -19.531 -4.73 1 98.25 95 MET A O 1
ATOM 731 N N . ILE A 1 96 ? 1.732 -20.734 -6.203 1 98.19 96 ILE A N 1
ATOM 732 C CA . ILE A 1 96 ? 3.018 -20.594 -5.527 1 98.19 96 ILE A CA 1
ATOM 733 C C . ILE A 1 96 ? 4.078 -20.125 -6.52 1 98.19 96 ILE A C 1
ATOM 735 O O . ILE A 1 96 ? 4.145 -20.625 -7.645 1 98.19 96 ILE A O 1
ATOM 739 N N . PHE A 1 97 ? 4.797 -19.172 -6.16 1 98.44 97 PHE A N 1
ATOM 740 C CA . PHE A 1 97 ? 5.93 -18.766 -6.984 1 98.44 97 PHE A CA 1
ATOM 741 C C . PHE A 1 97 ? 7.137 -18.422 -6.121 1 98.44 97 PHE A C 1
ATOM 743 O O . PHE A 1 97 ? 6.996 -18.188 -4.918 1 98.44 97 PHE A O 1
ATOM 750 N N . SER A 1 98 ? 8.297 -18.406 -6.707 1 98.12 98 SER A N 1
ATOM 751 C CA . SER A 1 98 ? 9.562 -18.047 -6.074 1 98.12 98 SER A CA 1
ATOM 752 C C . SER A 1 98 ? 10.266 -16.922 -6.844 1 98.12 98 SER A C 1
ATOM 754 O O . SER A 1 98 ? 10.18 -16.859 -8.07 1 98.12 98 SER A O 1
ATOM 756 N N . ILE A 1 99 ? 10.891 -16.062 -6.094 1 96.69 99 ILE A N 1
ATOM 757 C CA . ILE A 1 99 ? 11.805 -15.125 -6.734 1 96.69 99 ILE A CA 1
ATOM 758 C C . ILE A 1 99 ? 13.148 -15.805 -7 1 96.69 99 ILE A C 1
ATOM 760 O O . ILE A 1 99 ? 13.781 -16.312 -6.078 1 96.69 99 ILE A O 1
ATOM 764 N N . ILE A 1 100 ? 13.609 -15.781 -8.234 1 97 100 ILE A N 1
ATOM 765 C CA . ILE A 1 100 ? 14.797 -16.562 -8.586 1 97 100 ILE A CA 1
ATOM 766 C C . ILE A 1 100 ? 15.914 -15.609 -9.023 1 97 100 ILE A C 1
ATOM 768 O O . ILE A 1 100 ? 17 -16.062 -9.375 1 97 100 ILE A O 1
ATOM 772 N N . GLY A 1 101 ? 15.656 -14.359 -9.062 1 93.81 101 GLY A N 1
ATOM 773 C CA . GLY A 1 101 ? 16.641 -13.344 -9.414 1 93.81 101 GLY A CA 1
ATOM 774 C C . GLY A 1 101 ? 16.047 -11.938 -9.445 1 93.81 101 GLY A C 1
ATOM 775 O O . GLY A 1 101 ? 14.891 -11.734 -9.102 1 93.81 101 GLY A O 1
ATOM 776 N N . GLY A 1 102 ? 16.969 -10.961 -9.852 1 91.62 102 GLY A N 1
ATOM 777 C CA . GLY A 1 102 ? 16.547 -9.578 -9.922 1 91.62 102 GLY A CA 1
ATOM 778 C C . GLY A 1 102 ? 17.5 -8.625 -9.219 1 91.62 102 GLY A C 1
ATOM 779 O O . GLY A 1 102 ? 18.578 -9.023 -8.781 1 91.62 102 GLY A O 1
ATOM 780 N N . ASP A 1 103 ? 17.062 -7.379 -9.273 1 86.62 103 ASP A N 1
ATOM 781 C CA . ASP A 1 103 ? 17.828 -6.297 -8.664 1 86.62 103 ASP A CA 1
ATOM 782 C C . ASP A 1 103 ? 17.219 -5.875 -7.328 1 86.62 103 ASP A C 1
ATOM 784 O O . ASP A 1 103 ? 16.656 -4.785 -7.215 1 86.62 103 ASP A O 1
ATOM 788 N N . HIS A 1 104 ? 17.25 -6.723 -6.363 1 80.38 104 HIS A N 1
ATOM 789 C CA . HIS A 1 104 ? 16.734 -6.469 -5.02 1 80.38 104 HIS A CA 1
ATOM 790 C C . HIS A 1 104 ? 17.484 -7.293 -3.979 1 80.38 104 HIS A C 1
ATOM 792 O O . HIS A 1 104 ? 18.328 -8.117 -4.328 1 80.38 104 HIS A O 1
ATOM 798 N N . LYS A 1 105 ? 17.125 -7.07 -2.768 1 79.75 105 LYS A N 1
ATOM 799 C CA . LYS A 1 105 ? 17.891 -7.695 -1.687 1 79.75 105 LYS A CA 1
ATOM 800 C C . LYS A 1 105 ? 17.203 -8.961 -1.194 1 79.75 105 LYS A C 1
ATOM 802 O O . LYS A 1 105 ? 17.719 -9.656 -0.317 1 79.75 105 LYS A O 1
ATOM 807 N N . LEU A 1 106 ? 15.992 -9.273 -1.732 1 86.06 106 LEU A N 1
ATOM 808 C CA . LEU A 1 106 ? 15.242 -10.43 -1.254 1 86.06 106 LEU A CA 1
ATOM 809 C C . LEU A 1 106 ? 15.828 -11.727 -1.799 1 86.06 106 LEU A C 1
ATOM 811 O O . LEU A 1 106 ? 16.062 -11.852 -3.004 1 86.06 106 LEU A O 1
ATOM 815 N N . MET A 1 107 ? 16.125 -12.57 -0.837 1 91.06 107 MET A N 1
ATOM 816 C CA . MET A 1 107 ? 16.625 -13.883 -1.214 1 91.06 107 MET A CA 1
ATOM 817 C C . MET A 1 107 ? 15.711 -14.992 -0.702 1 91.06 107 MET A C 1
ATOM 819 O O . MET A 1 107 ? 15.148 -14.883 0.389 1 91.06 107 MET A O 1
ATOM 823 N N . ASN A 1 108 ? 15.602 -16.062 -1.51 1 94.38 108 ASN A N 1
ATOM 824 C CA . ASN A 1 108 ? 14.812 -17.234 -1.174 1 94.38 108 ASN A CA 1
ATOM 825 C C . ASN A 1 108 ? 13.375 -16.859 -0.81 1 94.38 108 ASN A C 1
ATOM 827 O O . ASN A 1 108 ? 12.828 -17.359 0.175 1 94.38 108 ASN A O 1
ATOM 831 N N . TYR A 1 109 ? 12.891 -15.969 -1.536 1 96.38 109 TYR A N 1
ATOM 832 C CA . TYR A 1 109 ? 11.5 -15.57 -1.337 1 96.38 109 TYR A CA 1
ATOM 833 C C . TYR A 1 109 ? 10.547 -16.547 -2 1 96.38 109 TYR A C 1
ATOM 835 O O . TYR A 1 109 ? 10.68 -16.859 -3.188 1 96.38 109 TYR A O 1
ATOM 843 N N . ARG A 1 110 ? 9.602 -17.031 -1.287 1 97.44 110 ARG A N 1
ATOM 844 C CA . ARG A 1 110 ? 8.523 -17.891 -1.767 1 97.44 110 ARG A CA 1
ATOM 845 C C . ARG A 1 110 ? 7.168 -17.375 -1.297 1 97.44 110 ARG A C 1
ATOM 847 O O . ARG A 1 110 ? 6.977 -17.109 -0.11 1 97.44 110 ARG A O 1
ATOM 854 N N . SER A 1 111 ? 6.328 -17.266 -2.225 1 98 111 SER A N 1
ATOM 855 C CA . SER A 1 111 ? 4.98 -16.781 -1.924 1 98 111 SER A CA 1
ATOM 856 C C . SER A 1 111 ? 3.941 -17.859 -2.223 1 98 111 SER A C 1
ATOM 858 O O . SER A 1 111 ? 4.035 -18.562 -3.232 1 98 111 SER A O 1
ATOM 860 N N . THR A 1 112 ? 2.998 -18.016 -1.374 1 98.25 112 THR A N 1
ATOM 861 C CA . THR A 1 112 ? 1.853 -18.906 -1.551 1 98.25 112 THR A CA 1
ATOM 862 C C . THR A 1 112 ? 0.544 -18.141 -1.39 1 98.25 112 THR A C 1
ATOM 864 O O . THR A 1 112 ? 0.32 -17.484 -0.365 1 98.25 112 THR A O 1
ATOM 867 N N . THR A 1 113 ? -0.311 -18.203 -2.4 1 98.5 113 THR A N 1
ATOM 868 C CA . THR A 1 113 ? -1.645 -17.609 -2.33 1 98.5 113 THR A CA 1
ATOM 869 C C . THR A 1 113 ? -2.717 -18.688 -2.521 1 98.5 113 THR A C 1
ATOM 871 O O . THR A 1 113 ? -2.621 -19.516 -3.432 1 98.5 113 THR A O 1
ATOM 874 N N . THR A 1 114 ? -3.697 -18.719 -1.645 1 97.88 114 THR A N 1
ATOM 875 C CA . THR A 1 114 ? -4.855 -19.594 -1.792 1 97.88 114 THR A CA 1
ATOM 876 C C . THR A 1 114 ? -6.152 -18.797 -1.722 1 97.88 114 THR A C 1
ATOM 878 O O . THR A 1 114 ? -6.223 -17.781 -1.035 1 97.88 114 THR A O 1
ATOM 881 N N . VAL A 1 115 ? -7.121 -19.188 -2.447 1 97.19 115 VAL A N 1
ATOM 882 C CA . VAL A 1 115 ? -8.422 -18.531 -2.518 1 97.19 115 VAL A CA 1
ATOM 883 C C . VAL A 1 115 ? -9.523 -19.5 -2.145 1 97.19 115 VAL A C 1
ATOM 885 O O . VAL A 1 115 ? -9.57 -20.625 -2.66 1 97.19 115 VAL A O 1
ATOM 888 N N . HIS A 1 116 ? -10.398 -19 -1.201 1 94.06 116 HIS A N 1
ATOM 889 C CA . HIS A 1 116 ? -11.414 -19.875 -0.631 1 94.06 116 HIS A CA 1
ATOM 890 C C . HIS A 1 116 ? -12.766 -19.188 -0.547 1 94.06 116 HIS A C 1
ATOM 892 O O . HIS A 1 116 ? -12.828 -17.953 -0.419 1 94.06 116 HIS A O 1
ATOM 898 N N . GLU A 1 117 ? -13.812 -20.047 -0.6 1 91.5 117 GLU A N 1
ATOM 899 C CA . GLU A 1 117 ? -15.133 -19.516 -0.265 1 91.5 117 GLU A CA 1
ATOM 900 C C . GLU A 1 117 ? -15.273 -19.312 1.239 1 91.5 117 GLU A C 1
ATOM 902 O O . GLU A 1 117 ? -14.797 -20.125 2.035 1 91.5 117 GLU A O 1
ATOM 907 N N . ASP A 1 118 ? -15.844 -18.141 1.548 1 84.19 118 ASP A N 1
ATOM 908 C CA . ASP A 1 118 ? -16.156 -17.938 2.959 1 84.19 118 ASP A CA 1
ATOM 909 C C . ASP A 1 118 ? -17.422 -18.703 3.354 1 84.19 118 ASP A C 1
ATOM 911 O O . ASP A 1 118 ? -18.531 -18.328 2.951 1 84.19 118 ASP A O 1
ATOM 915 N N . GLU A 1 119 ? -17.328 -19.734 4.047 1 71.94 119 GLU A N 1
ATOM 916 C CA . GLU A 1 119 ? -18.469 -20.594 4.391 1 71.94 119 GLU A CA 1
ATOM 917 C C . GLU A 1 119 ? -19.375 -19.922 5.406 1 71.94 119 GLU A C 1
ATOM 919 O O . GLU A 1 119 ? -20.516 -20.344 5.598 1 71.94 119 GLU A O 1
ATOM 924 N N . ARG A 1 120 ? -18.891 -19.016 6.109 1 68.38 120 ARG A N 1
ATOM 925 C CA . ARG A 1 120 ? -19.703 -18.391 7.16 1 68.38 120 ARG A CA 1
ATOM 926 C C . ARG A 1 120 ? -20.812 -17.547 6.57 1 68.38 120 ARG A C 1
ATOM 928 O O . ARG A 1 120 ? -21.797 -17.234 7.25 1 68.38 120 ARG A O 1
ATOM 935 N N . GLU A 1 121 ? -20.703 -17.078 5.559 1 60.47 121 GLU A N 1
ATOM 936 C CA . GLU A 1 121 ? -21.703 -16.156 5.023 1 60.47 121 GLU A CA 1
ATOM 937 C C . GLU A 1 121 ? -22.375 -16.734 3.775 1 60.47 121 GLU A C 1
ATOM 939 O O . GLU A 1 121 ? -21.703 -17.344 2.938 1 60.47 121 GLU A O 1
ATOM 944 N N . ILE A 1 122 ? -23.562 -17.031 3.963 1 53.88 122 ILE A N 1
ATOM 945 C CA . ILE A 1 122 ? -24.453 -17.359 2.848 1 53.88 122 ILE A CA 1
ATOM 946 C C . ILE A 1 122 ? -24.453 -16.203 1.836 1 53.88 122 ILE A C 1
ATOM 948 O O . ILE A 1 122 ? -24.766 -15.07 2.18 1 53.88 122 ILE A O 1
ATOM 952 N N . GLY A 1 123 ? -23.547 -15.945 0.909 1 55.22 123 GLY A N 1
ATOM 953 C CA . GLY A 1 123 ? -23.812 -14.836 0.006 1 55.22 123 GLY A CA 1
ATOM 954 C C . GLY A 1 123 ? -22.609 -14.438 -0.832 1 55.22 123 GLY A C 1
ATOM 955 O O . GLY A 1 123 ? -22.656 -13.438 -1.549 1 55.22 123 GLY A O 1
ATOM 956 N N . GLY A 1 124 ? -21.453 -15.391 -0.946 1 78.44 124 GLY A N 1
ATOM 957 C CA . GLY A 1 124 ? -20.688 -15.016 -2.119 1 78.44 124 GLY A CA 1
ATOM 958 C C . GLY A 1 124 ? -19.375 -14.32 -1.778 1 78.44 124 GLY A C 1
ATOM 959 O O . GLY A 1 124 ? -18.875 -13.523 -2.57 1 78.44 124 GLY A O 1
ATOM 960 N N . LYS A 1 125 ? -18.938 -14.422 -0.492 1 91.75 125 LYS A N 1
ATOM 961 C CA . LYS A 1 125 ? -17.656 -13.789 -0.163 1 91.75 125 LYS A CA 1
ATOM 962 C C . LYS A 1 125 ? -16.5 -14.758 -0.369 1 91.75 125 LYS A C 1
ATOM 964 O O . LYS A 1 125 ? -16.688 -15.977 -0.37 1 91.75 125 LYS A O 1
ATOM 969 N N . THR A 1 126 ? -15.375 -14.219 -0.564 1 95.81 126 THR A N 1
ATOM 970 C CA . THR A 1 126 ? -14.156 -14.969 -0.825 1 95.81 126 THR A CA 1
ATOM 971 C C . THR A 1 126 ? -13.07 -14.609 0.19 1 95.81 126 THR A C 1
ATOM 973 O O . THR A 1 126 ? -12.922 -13.438 0.559 1 95.81 126 THR A O 1
ATOM 976 N N . VAL A 1 127 ? -12.336 -15.609 0.666 1 95.94 127 VAL A N 1
ATOM 977 C CA . VAL A 1 127 ? -11.195 -15.391 1.553 1 95.94 127 VAL A CA 1
ATOM 978 C C . VAL A 1 127 ? -9.898 -15.695 0.812 1 95.94 127 VAL A C 1
ATOM 980 O O . VAL A 1 127 ? -9.719 -16.797 0.289 1 95.94 127 VAL A O 1
ATOM 983 N N . VAL A 1 128 ? -9.023 -14.719 0.748 1 97.62 128 VAL A N 1
ATOM 984 C CA . VAL A 1 128 ? -7.703 -14.891 0.152 1 97.62 128 VAL A CA 1
ATOM 985 C C . VAL A 1 128 ? -6.645 -14.922 1.249 1 97.62 128 VAL A C 1
ATOM 987 O O . VAL A 1 128 ? -6.625 -14.062 2.133 1 97.62 128 VAL A O 1
ATOM 990 N N . ILE A 1 129 ? -5.793 -15.938 1.195 1 97.56 129 ILE A N 1
ATOM 991 C CA . ILE A 1 129 ? -4.672 -16.047 2.117 1 97.56 129 ILE A CA 1
ATOM 992 C C . ILE A 1 129 ? -3.357 -16 1.34 1 97.56 129 ILE A C 1
ATOM 994 O O . ILE A 1 129 ? -3.18 -16.734 0.365 1 97.56 129 ILE A O 1
ATOM 998 N N . GLU A 1 130 ? -2.482 -15.102 1.696 1 98.25 130 GLU A N 1
ATOM 999 C CA . GLU A 1 130 ? -1.137 -15.055 1.133 1 98.25 130 GLU A CA 1
ATOM 1000 C C . GLU A 1 130 ? -0.077 -15.172 2.225 1 98.25 130 GLU A C 1
ATOM 1002 O O . GLU A 1 130 ? -0.144 -14.469 3.236 1 98.25 130 GLU A O 1
ATOM 1007 N N . SER A 1 131 ? 0.785 -16.109 2.074 1 98 131 SER A N 1
ATOM 1008 C CA . SER A 1 131 ? 1.917 -16.266 2.982 1 98 131 SER A CA 1
ATOM 1009 C C . SER A 1 131 ? 3.24 -16.234 2.225 1 98 131 SER A C 1
ATOM 1011 O O . SER A 1 131 ? 3.262 -16.344 0.998 1 98 131 SER A O 1
ATOM 1013 N N . TYR A 1 132 ? 4.324 -16.016 2.975 1 97.81 132 TYR A N 1
ATOM 1014 C CA . TYR A 1 132 ? 5.641 -15.961 2.346 1 97.81 132 TYR A CA 1
ATOM 1015 C C . TYR A 1 132 ? 6.727 -16.406 3.314 1 97.81 132 TYR A C 1
ATOM 1017 O O . TYR A 1 132 ? 6.512 -16.438 4.527 1 97.81 132 TYR A O 1
ATOM 1025 N N . VAL A 1 133 ? 7.82 -16.812 2.748 1 97.19 133 VAL A N 1
ATOM 1026 C CA . VAL A 1 133 ? 9.086 -17.031 3.438 1 97.19 133 VAL A CA 1
ATOM 1027 C C . VAL A 1 133 ? 10.203 -16.297 2.715 1 97.19 133 VAL A C 1
ATOM 1029 O O . VAL A 1 133 ? 10.242 -16.266 1.483 1 97.19 133 VAL A O 1
ATOM 1032 N N . VAL A 1 134 ? 11.07 -15.703 3.479 1 96.31 134 VAL A N 1
ATOM 1033 C CA . VAL A 1 134 ? 12.172 -14.953 2.869 1 96.31 134 VAL A CA 1
ATOM 1034 C C . VAL A 1 134 ? 13.359 -14.906 3.828 1 96.31 134 VAL A C 1
ATOM 1036 O O . VAL A 1 134 ? 13.18 -14.93 5.047 1 96.31 134 VAL A O 1
ATOM 1039 N N . ASP A 1 135 ? 14.555 -14.844 3.271 1 95.38 135 ASP A N 1
ATOM 1040 C CA . ASP A 1 135 ? 15.742 -14.602 4.086 1 95.38 135 ASP A CA 1
ATOM 1041 C C . ASP A 1 135 ? 15.773 -13.156 4.578 1 95.38 135 ASP A C 1
ATOM 1043 O O . ASP A 1 135 ? 15.438 -12.227 3.834 1 95.38 135 ASP A O 1
ATOM 1047 N N . VAL A 1 136 ? 16.219 -13.008 5.785 1 93.56 136 VAL A N 1
ATOM 1048 C CA . VAL A 1 136 ? 16.484 -11.656 6.277 1 93.56 136 VAL A CA 1
ATOM 1049 C C . VAL A 1 136 ? 17.734 -11.102 5.621 1 93.56 136 VAL A C 1
ATOM 1051 O O . VAL A 1 136 ? 18.812 -11.68 5.742 1 93.56 136 VAL A O 1
ATOM 1054 N N . PRO A 1 137 ? 17.562 -10.023 4.875 1 89.75 137 PRO A N 1
ATOM 1055 C CA . PRO A 1 137 ? 18.75 -9.477 4.211 1 89.75 137 PRO A CA 1
ATOM 1056 C C . PRO A 1 137 ? 19.828 -9.039 5.199 1 89.75 137 PRO A C 1
ATOM 1058 O O . PRO A 1 137 ? 19.516 -8.641 6.324 1 89.75 137 PRO A O 1
ATOM 1061 N N . VAL A 1 138 ? 21.047 -9.055 4.711 1 87.12 138 VAL A N 1
ATOM 1062 C CA . VAL A 1 138 ? 22.156 -8.586 5.531 1 87.12 138 VAL A CA 1
ATOM 1063 C C . VAL A 1 138 ? 21.938 -7.117 5.902 1 87.12 138 VAL A C 1
ATOM 1065 O O . VAL A 1 138 ? 21.562 -6.305 5.051 1 87.12 138 VAL A O 1
ATOM 1068 N N . GLY A 1 139 ? 22.016 -6.793 7.148 1 84.5 139 GLY A N 1
ATOM 1069 C CA . GLY A 1 139 ? 21.875 -5.414 7.586 1 84.5 139 GLY A CA 1
ATOM 1070 C C . GLY A 1 139 ? 20.453 -5.055 7.992 1 84.5 139 GLY A C 1
ATOM 1071 O O . GLY A 1 139 ? 20.188 -3.926 8.414 1 84.5 139 GLY A O 1
ATOM 1072 N N . SER A 1 140 ? 19.594 -6.008 7.812 1 87.38 140 SER A N 1
ATOM 1073 C CA . SER A 1 140 ? 18.203 -5.773 8.211 1 87.38 140 SER A CA 1
ATOM 1074 C C . SER A 1 140 ? 17.797 -6.672 9.375 1 87.38 140 SER A C 1
ATOM 1076 O O . SER A 1 140 ? 18.406 -7.723 9.594 1 87.38 140 SER A O 1
ATOM 1078 N N . SER A 1 141 ? 16.875 -6.211 10.148 1 89.25 141 SER A N 1
ATOM 1079 C CA . SER A 1 141 ? 16.312 -7.059 11.195 1 89.25 141 SER A CA 1
ATOM 1080 C C . SER A 1 141 ? 15.156 -7.902 10.672 1 89.25 141 SER A C 1
ATOM 1082 O O . SER A 1 141 ? 14.578 -7.594 9.617 1 89.25 141 SER A O 1
ATOM 1084 N N . GLU A 1 142 ? 14.898 -8.977 11.367 1 92.56 142 GLU A N 1
ATOM 1085 C CA . GLU A 1 142 ? 13.727 -9.789 11.062 1 92.56 142 GLU A CA 1
ATOM 1086 C C . GLU A 1 142 ? 12.453 -8.961 11.086 1 92.56 142 GLU A C 1
ATOM 1088 O O . GLU A 1 142 ? 11.602 -9.086 10.203 1 92.56 142 GLU A O 1
ATOM 1093 N N . GLU A 1 143 ? 12.352 -8.125 12.109 1 91.19 143 GLU A N 1
ATOM 1094 C CA . GLU A 1 143 ? 11.164 -7.285 12.273 1 91.19 143 GLU A CA 1
ATOM 1095 C C . GLU A 1 143 ? 10.984 -6.348 11.078 1 91.19 143 GLU A C 1
ATOM 1097 O O . GLU A 1 143 ? 9.883 -6.234 10.539 1 91.19 143 GLU A O 1
ATOM 1102 N N . ASP A 1 144 ? 12.047 -5.754 10.617 1 88.81 144 ASP A N 1
ATOM 1103 C CA . ASP A 1 144 ? 11.977 -4.824 9.492 1 88.81 144 ASP A CA 1
ATOM 1104 C C . ASP A 1 144 ? 11.602 -5.547 8.203 1 88.81 144 ASP A C 1
ATOM 1106 O O . ASP A 1 144 ? 10.805 -5.039 7.41 1 88.81 144 ASP A O 1
ATOM 1110 N N . THR A 1 145 ? 12.18 -6.672 8.031 1 90.88 145 THR A N 1
ATOM 1111 C CA . THR A 1 145 ? 11.93 -7.453 6.828 1 90.88 145 THR A CA 1
ATOM 1112 C C . THR A 1 145 ? 10.469 -7.895 6.762 1 90.88 145 THR A C 1
ATOM 1114 O O . THR A 1 145 ? 9.82 -7.742 5.727 1 90.88 145 THR A O 1
ATOM 1117 N N . CYS A 1 146 ? 9.969 -8.359 7.887 1 93.5 146 CYS A N 1
ATOM 1118 C CA . CYS A 1 146 ? 8.578 -8.797 7.938 1 93.5 146 CYS A CA 1
ATOM 1119 C C . CYS A 1 146 ? 7.625 -7.617 7.754 1 93.5 146 CYS A C 1
ATOM 1121 O O . CYS A 1 146 ? 6.637 -7.719 7.023 1 93.5 146 CYS A O 1
ATOM 1123 N N . MET A 1 147 ? 7.953 -6.531 8.398 1 92.75 147 MET A N 1
ATOM 1124 C CA . MET A 1 147 ? 7.09 -5.359 8.305 1 92.75 147 MET A CA 1
ATOM 1125 C C . MET A 1 147 ? 6.996 -4.863 6.863 1 92.75 147 MET A C 1
ATOM 1127 O O . MET A 1 147 ? 5.914 -4.523 6.387 1 92.75 147 MET A O 1
ATOM 1131 N N . PHE A 1 148 ? 8.109 -4.852 6.215 1 91.94 148 PHE A N 1
ATOM 1132 C CA . PHE A 1 148 ? 8.141 -4.406 4.828 1 91.94 148 PHE A CA 1
ATOM 1133 C C . PHE A 1 148 ? 7.297 -5.316 3.947 1 91.94 148 PHE A C 1
ATOM 1135 O O . PHE A 1 148 ? 6.422 -4.844 3.219 1 91.94 148 PHE A O 1
ATOM 1142 N N . THR A 1 149 ? 7.57 -6.551 4 1 94.12 149 THR A N 1
ATOM 1143 C CA . THR A 1 149 ? 6.895 -7.523 3.146 1 94.12 149 THR A CA 1
ATOM 1144 C C . THR A 1 149 ? 5.402 -7.574 3.465 1 94.12 149 THR A C 1
ATOM 1146 O O . THR A 1 149 ? 4.57 -7.57 2.557 1 94.12 149 THR A O 1
ATOM 1149 N N . ASP A 1 150 ? 5.102 -7.539 4.762 1 96.06 150 ASP A N 1
ATOM 1150 C CA . ASP A 1 150 ? 3.701 -7.523 5.176 1 96.06 150 ASP A CA 1
ATOM 1151 C C . ASP A 1 150 ? 2.969 -6.32 4.586 1 96.06 150 ASP A C 1
ATOM 1153 O O . ASP A 1 150 ? 1.844 -6.453 4.098 1 96.06 150 ASP A O 1
ATOM 1157 N N . THR A 1 151 ? 3.607 -5.211 4.695 1 94.69 151 THR A N 1
ATOM 1158 C CA . THR A 1 151 ? 2.969 -3.98 4.238 1 94.69 151 THR A CA 1
ATOM 1159 C C . THR A 1 151 ? 2.654 -4.055 2.746 1 94.69 151 THR A C 1
ATOM 1161 O O . THR A 1 151 ? 1.549 -3.715 2.32 1 94.69 151 THR A O 1
ATOM 1164 N N . ILE A 1 152 ? 3.559 -4.555 1.958 1 94.12 152 ILE A N 1
ATOM 1165 C CA . ILE A 1 152 ? 3.369 -4.66 0.515 1 94.12 152 ILE A CA 1
ATOM 1166 C C . ILE A 1 152 ? 2.23 -5.633 0.216 1 94.12 152 ILE A C 1
ATOM 1168 O O . ILE A 1 152 ? 1.341 -5.328 -0.582 1 94.12 152 ILE A O 1
ATOM 1172 N N . ILE A 1 153 ? 2.254 -6.738 0.858 1 97.06 153 ILE A N 1
ATOM 1173 C CA . ILE A 1 153 ? 1.24 -7.762 0.612 1 97.06 153 ILE A CA 1
ATOM 1174 C C . ILE A 1 153 ? -0.129 -7.242 1.048 1 97.06 153 ILE A C 1
ATOM 1176 O O . ILE A 1 153 ? -1.123 -7.43 0.342 1 97.06 153 ILE A O 1
ATOM 1180 N N . LYS A 1 154 ? -0.175 -6.598 2.197 1 97 154 LYS A N 1
ATOM 1181 C CA . LYS A 1 154 ? -1.433 -6.027 2.672 1 97 154 LYS A CA 1
ATOM 1182 C C . LYS A 1 154 ? -2 -5.031 1.661 1 97 154 LYS A C 1
ATOM 1184 O O . LYS A 1 154 ? -3.197 -5.055 1.367 1 97 154 LYS A O 1
ATOM 1189 N N . CYS A 1 155 ? -1.157 -4.168 1.173 1 96.81 155 CYS A N 1
ATOM 1190 C CA . CYS A 1 155 ? -1.586 -3.199 0.172 1 96.81 155 CYS A CA 1
ATOM 1191 C C . CYS A 1 155 ? -2.127 -3.898 -1.069 1 96.81 155 CYS A C 1
ATOM 1193 O O . CYS A 1 155 ? -3.166 -3.51 -1.604 1 96.81 155 CYS A O 1
ATOM 1195 N N . ASN A 1 156 ? -1.477 -4.891 -1.526 1 97.81 156 ASN A N 1
ATOM 1196 C CA . ASN A 1 156 ? -1.894 -5.629 -2.715 1 97.81 156 ASN A CA 1
ATOM 1197 C C . ASN A 1 156 ? -3.223 -6.344 -2.492 1 97.81 156 ASN A C 1
ATOM 1199 O O . ASN A 1 156 ? -4.09 -6.34 -3.369 1 97.81 156 ASN A O 1
ATOM 1203 N N . LEU A 1 157 ? -3.346 -6.965 -1.343 1 98.31 157 LEU A N 1
ATOM 1204 C CA . LEU A 1 157 ? -4.574 -7.691 -1.04 1 98.31 157 LEU A CA 1
ATOM 1205 C C . LEU A 1 157 ? -5.758 -6.734 -0.938 1 98.31 157 LEU A C 1
ATOM 1207 O O . LEU A 1 157 ? -6.859 -7.051 -1.393 1 98.31 157 LEU A O 1
ATOM 1211 N N . LYS A 1 158 ? -5.531 -5.621 -0.374 1 97.38 158 LYS A N 1
ATOM 1212 C CA . LYS A 1 158 ? -6.59 -4.617 -0.307 1 97.38 158 LYS A CA 1
ATOM 1213 C C . LYS A 1 158 ? -6.969 -4.125 -1.7 1 97.38 158 LYS A C 1
ATOM 1215 O O . LYS A 1 158 ? -8.148 -3.895 -1.984 1 97.38 158 LYS A O 1
ATOM 1220 N N . SER A 1 159 ? -5.957 -3.904 -2.506 1 97.88 159 SER A N 1
ATOM 1221 C CA . SER A 1 159 ? -6.215 -3.535 -3.895 1 97.88 159 SER A CA 1
ATOM 1222 C C . SER A 1 159 ? -7.043 -4.602 -4.605 1 97.88 159 SER A C 1
ATOM 1224 O O . SER A 1 159 ? -8.016 -4.281 -5.293 1 97.88 159 SER A O 1
ATOM 1226 N N . LEU A 1 160 ? -6.703 -5.828 -4.418 1 98.5 160 LEU A N 1
ATOM 1227 C CA . LEU A 1 160 ? -7.457 -6.941 -4.988 1 98.5 160 LEU A CA 1
ATOM 1228 C C . LEU A 1 160 ? -8.914 -6.895 -4.543 1 98.5 160 LEU A C 1
ATOM 1230 O O . LEU A 1 160 ? -9.82 -7.055 -5.363 1 98.5 160 LEU A O 1
ATOM 1234 N N . ALA A 1 161 ? -9.094 -6.664 -3.279 1 97.44 161 ALA A N 1
ATOM 1235 C CA . ALA A 1 161 ? -10.445 -6.586 -2.734 1 97.44 161 ALA A CA 1
ATOM 1236 C C . ALA A 1 161 ? -11.234 -5.461 -3.393 1 97.44 161 ALA A C 1
ATOM 1238 O O . ALA A 1 161 ? -12.359 -5.668 -3.85 1 97.44 161 ALA A O 1
ATOM 1239 N N . ASN A 1 162 ? -10.625 -4.336 -3.482 1 96.06 162 ASN A N 1
ATOM 1240 C CA . ASN A 1 162 ? -11.305 -3.176 -4.047 1 96.06 162 ASN A CA 1
ATOM 1241 C C . ASN A 1 162 ? -11.703 -3.412 -5.5 1 96.06 162 ASN A C 1
ATOM 1243 O O . ASN A 1 162 ? -12.836 -3.131 -5.887 1 96.06 162 ASN A O 1
ATOM 1247 N N . ILE A 1 163 ? -10.852 -3.906 -6.23 1 97.19 163 ILE A N 1
ATOM 1248 C CA . ILE A 1 163 ? -11.094 -4.133 -7.652 1 97.19 163 ILE A CA 1
ATOM 1249 C C . ILE A 1 163 ? -12.164 -5.207 -7.828 1 97.19 163 ILE A C 1
ATOM 1251 O O . ILE A 1 163 ? -13.102 -5.031 -8.609 1 97.19 163 ILE A O 1
ATOM 1255 N N . SER A 1 164 ? -12.023 -6.27 -7.117 1 97.12 164 SER A N 1
ATOM 1256 C CA . SER A 1 164 ? -12.953 -7.387 -7.227 1 97.12 164 SER A CA 1
ATOM 1257 C C . SER A 1 164 ? -14.367 -6.973 -6.832 1 97.12 164 SER A C 1
ATOM 1259 O O . SER A 1 164 ? -15.336 -7.359 -7.48 1 97.12 164 SER A O 1
ATOM 1261 N N . GLU A 1 165 ? -14.469 -6.23 -5.793 1 95.69 165 GLU A N 1
ATOM 1262 C CA . GLU A 1 165 ? -15.773 -5.82 -5.285 1 95.69 165 GLU A CA 1
ATOM 1263 C C . GLU A 1 165 ? -16.453 -4.855 -6.25 1 95.69 165 GLU A C 1
ATOM 1265 O O . GLU A 1 165 ? -17.672 -4.914 -6.434 1 95.69 165 GLU A O 1
ATOM 1270 N N . LYS A 1 166 ? -15.703 -4.02 -6.824 1 94.75 166 LYS A N 1
ATOM 1271 C CA . LYS A 1 166 ? -16.25 -3.121 -7.832 1 94.75 166 LYS A CA 1
ATOM 1272 C C . LYS A 1 166 ? -16.75 -3.9 -9.047 1 94.75 166 LYS A C 1
ATOM 1274 O O . LYS A 1 166 ? -17.812 -3.588 -9.602 1 94.75 166 LYS A O 1
ATOM 1279 N N . MET A 1 167 ? -15.977 -4.844 -9.43 1 94.31 167 MET A N 1
ATOM 1280 C CA . MET A 1 167 ? -16.359 -5.664 -10.57 1 94.31 167 MET A CA 1
ATOM 1281 C C . MET A 1 167 ? -17.625 -6.473 -10.258 1 94.31 167 MET A C 1
ATOM 1283 O O . MET A 1 167 ? -18.453 -6.688 -11.141 1 94.31 167 MET A O 1
ATOM 1287 N N . ALA A 1 168 ? -17.719 -6.938 -9.039 1 91.94 168 ALA A N 1
ATOM 1288 C CA . ALA A 1 168 ? -18.875 -7.73 -8.625 1 91.94 168 ALA A CA 1
ATOM 1289 C C . ALA A 1 168 ? -20.141 -6.875 -8.562 1 91.94 168 ALA A C 1
ATOM 1291 O O . ALA A 1 168 ? -21.234 -7.355 -8.867 1 91.94 168 ALA A O 1
ATOM 1292 N N . CYS A 1 169 ? -20.062 -5.609 -8.07 1 84.81 169 CYS A N 1
ATOM 1293 C CA . CYS A 1 169 ? -21.203 -4.695 -8.023 1 84.81 169 CYS A CA 1
ATOM 1294 C C . CYS A 1 169 ? -21.672 -4.348 -9.422 1 84.81 169 CYS A C 1
ATOM 1296 O O . CYS A 1 169 ? -22.891 -4.254 -9.664 1 84.81 169 CYS A O 1
ATOM 1298 N N . LYS A 1 170 ? -20.875 -3.996 -10.234 1 74.38 170 LYS A N 1
ATOM 1299 C CA . LYS A 1 170 ? -21.25 -3.676 -11.609 1 74.38 170 LYS A CA 1
ATOM 1300 C C . LYS A 1 170 ? -22.031 -4.828 -12.25 1 74.38 170 LYS A C 1
ATOM 1302 O O . LYS A 1 170 ? -22.906 -4.602 -13.078 1 74.38 170 LYS A O 1
ATOM 1307 N N . VAL A 1 171 ? -21.719 -5.961 -11.875 1 50.84 171 VAL A N 1
ATOM 1308 C CA . VAL A 1 171 ? -22.422 -7.121 -12.422 1 50.84 171 VAL A CA 1
ATOM 1309 C C . VAL A 1 171 ? -23.781 -7.262 -11.758 1 50.84 171 VAL A C 1
ATOM 1311 O O . VAL A 1 171 ? -24.656 -7.988 -12.25 1 50.84 171 VAL A O 1
ATOM 1314 N N . CYS A 1 172 ? -23.844 -6.688 -10.523 1 47.69 172 CYS A N 1
ATOM 1315 C CA . CYS A 1 172 ? -25.125 -6.762 -9.828 1 47.69 172 CYS A CA 1
ATOM 1316 C C . CYS A 1 172 ? -26.141 -5.789 -10.43 1 47.69 172 CYS A C 1
ATOM 1318 O O . CYS A 1 172 ? -27.328 -5.883 -10.156 1 47.69 172 CYS A O 1
ATOM 1320 N N . HIS A 1 173 ? -25.766 -4.703 -10.977 1 41.78 173 HIS A N 1
ATOM 1321 C CA . HIS A 1 173 ? -26.812 -3.914 -11.617 1 41.78 173 HIS A CA 1
ATOM 1322 C C . HIS A 1 173 ? -27.016 -4.34 -13.07 1 41.78 173 HIS A C 1
ATOM 1324 O O . HIS A 1 173 ? -26.047 -4.684 -13.758 1 41.78 173 HIS A O 1
ATOM 1330 N N . MET B 1 1 ? -17.547 25.531 2.98 1 65 1 MET B N 1
ATOM 1331 C CA . MET B 1 1 ? -16.891 25.641 1.683 1 65 1 MET B CA 1
ATOM 1332 C C . MET B 1 1 ? -17.141 24.406 0.836 1 65 1 MET B C 1
ATOM 1334 O O . MET B 1 1 ? -17.109 23.281 1.349 1 65 1 MET B O 1
ATOM 1338 N N . THR B 1 2 ? -17.484 24.609 -0.42 1 74 2 THR B N 1
ATOM 1339 C CA . THR B 1 2 ? -17.812 23.484 -1.287 1 74 2 THR B CA 1
ATOM 1340 C C . THR B 1 2 ? -16.547 22.688 -1.623 1 74 2 THR B C 1
ATOM 1342 O O . THR B 1 2 ? -15.438 23.188 -1.521 1 74 2 THR B O 1
ATOM 1345 N N . LEU B 1 3 ? -16.719 21.438 -1.895 1 78.44 3 LEU B N 1
ATOM 1346 C CA . LEU B 1 3 ? -15.625 20.562 -2.295 1 78.44 3 LEU B CA 1
ATOM 1347 C C . LEU B 1 3 ? -14.852 21.156 -3.471 1 78.44 3 LEU B C 1
ATOM 1349 O O . LEU B 1 3 ? -13.625 21.078 -3.508 1 78.44 3 LEU B O 1
ATOM 1353 N N . ALA B 1 4 ? -15.594 21.75 -4.402 1 79.5 4 ALA B N 1
ATOM 1354 C CA . ALA B 1 4 ? -14.977 22.344 -5.586 1 79.5 4 ALA B CA 1
ATOM 1355 C C . ALA B 1 4 ? -14.055 23.5 -5.199 1 79.5 4 ALA B C 1
ATOM 1357 O O . ALA B 1 4 ? -12.961 23.641 -5.754 1 79.5 4 ALA B O 1
ATOM 1358 N N . LYS B 1 5 ? -14.508 24.312 -4.309 1 80.56 5 LYS B N 1
ATOM 1359 C CA . LYS B 1 5 ? -13.703 25.438 -3.842 1 80.56 5 LYS B CA 1
ATOM 1360 C C . LYS B 1 5 ? -12.453 24.969 -3.111 1 80.56 5 LYS B C 1
ATOM 1362 O O . LYS B 1 5 ? -11.367 25.516 -3.301 1 80.56 5 LYS B O 1
ATOM 1367 N N . MET B 1 6 ? -12.648 24 -2.332 1 80.88 6 MET B N 1
ATOM 1368 C CA . MET B 1 6 ? -11.523 23.453 -1.584 1 80.88 6 MET B CA 1
ATOM 1369 C C . MET B 1 6 ? -10.508 22.812 -2.523 1 80.88 6 MET B C 1
ATOM 1371 O O . MET B 1 6 ? -9.297 22.922 -2.305 1 80.88 6 MET B O 1
ATOM 1375 N N . MET B 1 7 ? -10.969 22.141 -3.539 1 83.62 7 MET B N 1
ATOM 1376 C CA . MET B 1 7 ? -10.078 21.547 -4.535 1 83.62 7 MET B CA 1
ATOM 1377 C C . MET B 1 7 ? -9.234 22.609 -5.215 1 83.62 7 MET B C 1
ATOM 1379 O O . MET B 1 7 ? -8.016 22.453 -5.332 1 83.62 7 MET B O 1
ATOM 1383 N N . ASN B 1 8 ? -9.883 23.672 -5.547 1 84.19 8 ASN B N 1
ATOM 1384 C CA . ASN B 1 8 ? -9.188 24.75 -6.227 1 84.19 8 ASN B CA 1
ATOM 1385 C C . ASN B 1 8 ? -8.195 25.453 -5.301 1 84.19 8 ASN B C 1
ATOM 1387 O O . ASN B 1 8 ? -7.09 25.797 -5.719 1 84.19 8 ASN B O 1
ATOM 1391 N N . LEU B 1 9 ? -8.664 25.641 -4.152 1 85.06 9 LEU B N 1
ATOM 1392 C CA . LEU B 1 9 ? -7.871 26.406 -3.193 1 85.06 9 LEU B CA 1
ATOM 1393 C C . LEU B 1 9 ? -6.672 25.594 -2.719 1 85.06 9 LEU B C 1
ATOM 1395 O O . LEU B 1 9 ? -5.562 26.125 -2.604 1 85.06 9 LEU B O 1
ATOM 1399 N N . TYR B 1 10 ? -6.84 24.344 -2.471 1 90.62 10 TYR B N 1
ATOM 1400 C CA . TYR B 1 10 ? -5.805 23.625 -1.735 1 90.62 10 TYR B CA 1
ATOM 1401 C C . TYR B 1 10 ? -5.145 22.562 -2.609 1 90.62 10 TYR B C 1
ATOM 1403 O O . TYR B 1 10 ? -4.055 22.078 -2.293 1 90.62 10 TYR B O 1
ATOM 1411 N N . HIS B 1 11 ? -5.633 22.188 -3.682 1 93.19 11 HIS B N 1
ATOM 1412 C CA . HIS B 1 11 ? -5.113 21.016 -4.379 1 93.19 11 HIS B CA 1
ATOM 1413 C C . HIS B 1 11 ? -4.785 21.344 -5.832 1 93.19 11 HIS B C 1
ATOM 1415 O O . HIS B 1 11 ? -4.551 20.438 -6.641 1 93.19 11 HIS B O 1
ATOM 1421 N N . THR B 1 12 ? -4.887 22.562 -6.184 1 87.19 12 THR B N 1
ATOM 1422 C CA . THR B 1 12 ? -4.344 23.016 -7.457 1 87.19 12 THR B CA 1
ATOM 1423 C C . THR B 1 12 ? -2.91 23.516 -7.285 1 87.19 12 THR B C 1
ATOM 1425 O O . THR B 1 12 ? -2.674 24.516 -6.609 1 87.19 12 THR B O 1
ATOM 1428 N N . HIS B 1 13 ? -2.01 22.781 -7.859 1 85.94 13 HIS B N 1
ATOM 1429 C CA . HIS B 1 13 ? -0.603 23.125 -7.672 1 85.94 13 HIS B CA 1
ATOM 1430 C C . HIS B 1 13 ? 0.005 23.688 -8.945 1 85.94 13 HIS B C 1
ATOM 1432 O O . HIS B 1 13 ? -0.321 23.25 -10.047 1 85.94 13 HIS B O 1
ATOM 1438 N N . MET B 1 14 ? 0.724 24.734 -8.789 1 85.81 14 MET B N 1
ATOM 1439 C CA . MET B 1 14 ? 1.592 25.203 -9.867 1 85.81 14 MET B CA 1
ATOM 1440 C C . MET B 1 14 ? 2.938 24.484 -9.828 1 85.81 14 MET B C 1
ATOM 1442 O O . MET B 1 14 ? 3.742 24.719 -8.922 1 85.81 14 MET B O 1
ATOM 1446 N N . LEU B 1 15 ? 3.168 23.609 -10.781 1 90.31 15 LEU B N 1
ATOM 1447 C CA . LEU B 1 15 ? 4.363 22.781 -10.781 1 90.31 15 LEU B CA 1
ATOM 1448 C C . LEU B 1 15 ? 5.492 23.453 -11.562 1 90.31 15 LEU B C 1
ATOM 1450 O O . LEU B 1 15 ? 5.262 24.031 -12.617 1 90.31 15 LEU B O 1
ATOM 1454 N N . SER B 1 16 ? 6.605 23.406 -11.008 1 91.5 16 SER B N 1
ATOM 1455 C CA . SER B 1 16 ? 7.797 23.75 -11.773 1 91.5 16 SER B CA 1
ATOM 1456 C C . SER B 1 16 ? 8.141 22.672 -12.781 1 91.5 16 SER B C 1
ATOM 1458 O O . SER B 1 16 ? 7.664 21.531 -12.672 1 91.5 16 SER B O 1
ATOM 1460 N N . PRO B 1 17 ? 8.898 22.969 -13.812 1 90.94 17 PRO B N 1
ATOM 1461 C CA . PRO B 1 17 ? 9.195 22.016 -14.875 1 90.94 17 PRO B CA 1
ATOM 1462 C C . PRO B 1 17 ? 9.781 20.703 -14.344 1 90.94 17 PRO B C 1
ATOM 1464 O O . PRO B 1 17 ? 9.562 19.641 -14.93 1 90.94 17 PRO B O 1
ATOM 1467 N N . ASN B 1 18 ? 10.43 20.703 -13.203 1 93.94 18 ASN B N 1
ATOM 1468 C CA . ASN B 1 18 ? 11.055 19.484 -12.703 1 93.94 18 ASN B CA 1
ATOM 1469 C C . ASN B 1 18 ? 10.273 18.891 -11.531 1 93.94 18 ASN B C 1
ATOM 1471 O O . ASN B 1 18 ? 10.82 18.141 -10.734 1 93.94 18 ASN B O 1
ATOM 1475 N N . GLN B 1 19 ? 9.016 19.25 -11.477 1 95.94 19 GLN B N 1
ATOM 1476 C CA . GLN B 1 19 ? 8.203 18.766 -10.367 1 95.94 19 GLN B CA 1
ATOM 1477 C C . GLN B 1 19 ? 7.062 17.891 -10.875 1 95.94 19 GLN B C 1
ATOM 1479 O O . GLN B 1 19 ? 6.648 18 -12.023 1 95.94 19 GLN B O 1
ATOM 1484 N N . CYS B 1 20 ? 6.645 16.984 -10.062 1 95.06 20 CYS B N 1
ATOM 1485 C CA . CYS B 1 20 ? 5.398 16.266 -10.297 1 95.06 20 CYS B CA 1
ATOM 1486 C C . CYS B 1 20 ? 4.457 16.406 -9.109 1 95.06 20 CYS B C 1
ATOM 1488 O O . CYS B 1 20 ? 4.863 16.859 -8.039 1 95.06 20 CYS B O 1
ATOM 1490 N N . GLY B 1 21 ? 3.203 16.141 -9.305 1 95.81 21 GLY B N 1
ATOM 1491 C CA . GLY B 1 21 ? 2.156 16.219 -8.297 1 95.81 21 GLY B CA 1
ATOM 1492 C C . GLY B 1 21 ? 0.863 15.555 -8.727 1 95.81 21 GLY B C 1
ATOM 1493 O O . GLY B 1 21 ? 0.652 15.305 -9.914 1 95.81 21 GLY B O 1
ATOM 1494 N N . SER B 1 22 ? 0.138 15.195 -7.871 1 96 22 SER B N 1
ATOM 1495 C CA . SER B 1 22 ? -1.159 14.578 -8.117 1 96 22 SER B CA 1
ATOM 1496 C C . SER B 1 22 ? -2.121 14.828 -6.961 1 96 22 SER B C 1
ATOM 1498 O O . SER B 1 22 ? -1.715 15.32 -5.906 1 96 22 SER B O 1
ATOM 1500 N N . SER B 1 23 ? -3.342 14.68 -7.188 1 96.69 23 SER B N 1
ATOM 1501 C CA . SER B 1 23 ? -4.391 14.703 -6.168 1 96.69 23 SER B CA 1
ATOM 1502 C C . SER B 1 23 ? -5.152 13.383 -6.137 1 96.69 23 SER B C 1
ATOM 1504 O O . SER B 1 23 ? -5.625 12.906 -7.172 1 96.69 23 SER B O 1
ATOM 1506 N N . LEU B 1 24 ? -5.23 12.82 -4.996 1 96.81 24 LEU B N 1
ATOM 1507 C CA . LEU B 1 24 ? -5.934 11.562 -4.793 1 96.81 24 LEU B CA 1
ATOM 1508 C C . LEU B 1 24 ? -7.129 11.75 -3.867 1 96.81 24 LEU B C 1
ATOM 1510 O O . LEU B 1 24 ? -7.086 12.57 -2.945 1 96.81 24 LEU B O 1
ATOM 1514 N N . VAL B 1 25 ? -8.148 10.953 -4.141 1 95.56 25 VAL B N 1
ATOM 1515 C CA . VAL B 1 25 ? -9.398 11.086 -3.402 1 95.56 25 VAL B CA 1
ATOM 1516 C C . VAL B 1 25 ? -9.812 9.734 -2.826 1 95.56 25 VAL B C 1
ATOM 1518 O O . VAL B 1 25 ? -9.664 8.703 -3.486 1 95.56 25 VAL B O 1
ATOM 1521 N N . GLN B 1 26 ? -10.266 9.734 -1.604 1 96.62 26 GLN B N 1
ATOM 1522 C CA . GLN B 1 26 ? -10.805 8.547 -0.949 1 96.62 26 GLN B CA 1
ATOM 1523 C C . GLN B 1 26 ? -12.117 8.859 -0.232 1 96.62 26 GLN B C 1
ATOM 1525 O O . GLN B 1 26 ? -12.164 9.742 0.625 1 96.62 26 GLN B O 1
ATOM 1530 N N . THR B 1 27 ? -13.133 8.148 -0.646 1 95.38 27 THR B N 1
ATOM 1531 C CA . THR B 1 27 ? -14.391 8.219 0.089 1 95.38 27 THR B CA 1
ATOM 1532 C C . THR B 1 27 ? -14.422 7.188 1.212 1 95.38 27 THR B C 1
ATOM 1534 O O . THR B 1 27 ? -14.016 6.039 1.015 1 95.38 27 THR B O 1
ATOM 1537 N N . ILE B 1 28 ? -14.852 7.59 2.381 1 96.12 28 ILE B N 1
ATOM 1538 C CA . ILE B 1 28 ? -14.82 6.762 3.58 1 96.12 28 ILE B CA 1
ATOM 1539 C C . ILE B 1 28 ? -16.219 6.703 4.203 1 96.12 28 ILE B C 1
ATOM 1541 O O . ILE B 1 28 ? -16.844 7.742 4.438 1 96.12 28 ILE B O 1
ATOM 1545 N N . ASP B 1 29 ? -16.703 5.527 4.504 1 93.81 29 ASP B N 1
ATOM 1546 C CA . ASP B 1 29 ? -17.984 5.344 5.164 1 93.81 29 ASP B CA 1
ATOM 1547 C C . ASP B 1 29 ? -17.859 5.5 6.676 1 93.81 29 ASP B C 1
ATOM 1549 O O . ASP B 1 29 ? -18.047 4.539 7.426 1 93.81 29 ASP B O 1
ATOM 1553 N N . ALA B 1 30 ? -17.547 6.645 7.113 1 95.69 30 ALA B N 1
ATOM 1554 C CA . ALA B 1 30 ? -17.391 7.062 8.508 1 95.69 30 ALA B CA 1
ATOM 1555 C C . ALA B 1 30 ? -17.609 8.562 8.648 1 95.69 30 ALA B C 1
ATOM 1557 O O . ALA B 1 30 ? -17.344 9.328 7.719 1 95.69 30 ALA B O 1
ATOM 1558 N N . PRO B 1 31 ? -18.094 9.031 9.812 1 94.69 31 PRO B N 1
ATOM 1559 C CA . PRO B 1 31 ? -18.359 10.461 9.992 1 94.69 31 PRO B CA 1
ATOM 1560 C C . PRO B 1 31 ? -17.094 11.305 9.969 1 94.69 31 PRO B C 1
ATOM 1562 O O . PRO B 1 31 ? -16.031 10.852 10.43 1 94.69 31 PRO B O 1
ATOM 1565 N N . LEU B 1 32 ? -17.188 12.539 9.516 1 95.62 32 LEU B N 1
ATOM 1566 C CA . LEU B 1 32 ? -16.094 13.477 9.336 1 95.62 32 LEU B CA 1
ATOM 1567 C C . LEU B 1 32 ? -15.312 13.656 10.633 1 95.62 32 LEU B C 1
ATOM 1569 O O . LEU B 1 32 ? -14.078 13.586 10.641 1 95.62 32 LEU B O 1
ATOM 1573 N N . PRO B 1 33 ? -16.016 13.859 11.844 1 96.44 33 PRO B N 1
ATOM 1574 C CA . PRO B 1 33 ? -15.227 14.078 13.055 1 96.44 33 PRO B CA 1
ATOM 1575 C C . PRO B 1 33 ? -14.312 12.906 13.383 1 96.44 33 PRO B C 1
ATOM 1577 O O . PRO B 1 33 ? -13.188 13.102 13.844 1 96.44 33 PRO B O 1
ATOM 1580 N N . LEU B 1 34 ? -14.758 11.719 13.094 1 96.81 34 LEU B N 1
ATOM 1581 C CA . LEU B 1 34 ? -13.953 10.531 13.352 1 96.81 34 LEU B CA 1
ATOM 1582 C C . LEU B 1 34 ? -12.742 10.484 12.422 1 96.81 34 LEU B C 1
ATOM 1584 O O . LEU B 1 34 ? -11.617 10.273 12.875 1 96.81 34 LEU B O 1
ATOM 1588 N N . VAL B 1 35 ? -12.945 10.664 11.148 1 98.12 35 VAL B N 1
ATOM 1589 C CA . VAL B 1 35 ? -11.867 10.617 10.172 1 98.12 35 VAL B CA 1
ATOM 1590 C C . VAL B 1 35 ? -10.852 11.719 10.461 1 98.12 35 VAL B C 1
ATOM 1592 O O . VAL B 1 35 ? -9.648 11.484 10.469 1 98.12 35 VAL B O 1
ATOM 1595 N N . TRP B 1 36 ? -11.352 12.93 10.758 1 98.12 36 TRP B N 1
ATOM 1596 C CA . TRP B 1 36 ? -10.469 14.062 11.023 1 98.12 36 TRP B CA 1
ATOM 1597 C C . TRP B 1 36 ? -9.641 13.82 12.281 1 98.12 36 TRP B C 1
ATOM 1599 O O . TRP B 1 36 ? -8.477 14.227 12.352 1 98.12 36 TRP B O 1
ATOM 1609 N N . SER B 1 37 ? -10.203 13.18 13.227 1 97.94 37 SER B N 1
ATOM 1610 C CA . SER B 1 37 ? -9.492 12.93 14.477 1 97.94 37 SER B CA 1
ATOM 1611 C C . SER B 1 37 ? -8.242 12.086 14.242 1 97.94 37 SER B C 1
ATOM 1613 O O . SER B 1 37 ? -7.289 12.141 15.023 1 97.94 37 SER B O 1
ATOM 1615 N N . MET B 1 38 ? -8.227 11.352 13.172 1 98 38 MET B N 1
ATOM 1616 C CA . MET B 1 38 ? -7.066 10.539 12.82 1 98 38 MET B CA 1
ATOM 1617 C C . MET B 1 38 ? -6.105 11.32 11.93 1 98 38 MET B C 1
ATOM 1619 O O . MET B 1 38 ? -4.898 11.336 12.172 1 98 38 MET B O 1
ATOM 1623 N N . VAL B 1 39 ? -6.621 12 10.961 1 98.5 39 VAL B N 1
ATOM 1624 C CA . VAL B 1 39 ? -5.828 12.688 9.953 1 98.5 39 VAL B CA 1
ATOM 1625 C C . VAL B 1 39 ? -5.027 13.812 10.602 1 98.5 39 VAL B C 1
ATOM 1627 O O . VAL B 1 39 ? -3.863 14.039 10.258 1 98.5 39 VAL B O 1
ATOM 1630 N N . ARG B 1 40 ? -5.598 14.461 11.531 1 98 40 ARG B N 1
ATOM 1631 C CA . ARG B 1 40 ? -5.031 15.688 12.078 1 98 40 ARG B CA 1
ATOM 1632 C C . ARG B 1 40 ? -3.836 15.383 12.977 1 98 40 ARG B C 1
ATOM 1634 O O . ARG B 1 40 ? -3.088 16.281 13.352 1 98 40 ARG B O 1
ATOM 1641 N N . ARG B 1 41 ? -3.676 14.109 13.383 1 97.44 41 ARG B N 1
ATOM 1642 C CA . ARG B 1 41 ? -2.654 13.75 14.359 1 97.44 41 ARG B CA 1
ATOM 1643 C C . ARG B 1 41 ? -1.268 13.742 13.727 1 97.44 41 ARG B C 1
ATOM 1645 O O . ARG B 1 41 ? -0.721 12.68 13.43 1 97.44 41 ARG B O 1
ATOM 1652 N N . PHE B 1 42 ? -0.692 14.969 13.641 1 98.31 42 PHE B N 1
ATOM 1653 C CA . PHE B 1 42 ? 0.656 15.141 13.109 1 98.31 42 PHE B CA 1
ATOM 1654 C C . PHE B 1 42 ? 1.657 14.305 13.898 1 98.31 42 PHE B C 1
ATOM 1656 O O . PHE B 1 42 ? 2.67 13.859 13.352 1 98.31 42 PHE B O 1
ATOM 1663 N N . ASP B 1 43 ? 1.378 13.992 15.133 1 97.56 43 ASP B N 1
ATOM 1664 C CA . ASP B 1 43 ? 2.271 13.266 16.031 1 97.56 43 ASP B CA 1
ATOM 1665 C C . ASP B 1 43 ? 2.062 11.758 15.914 1 97.56 43 ASP B C 1
ATOM 1667 O O . ASP B 1 43 ? 2.793 10.977 16.531 1 97.56 43 ASP B O 1
ATOM 1671 N N . ASN B 1 44 ? 1.099 11.375 15.211 1 97.56 44 ASN B N 1
ATOM 1672 C CA . ASN B 1 44 ? 0.783 9.953 15.172 1 97.56 44 ASN B CA 1
ATOM 1673 C C . ASN B 1 44 ? 0.382 9.5 13.773 1 97.56 44 ASN B C 1
ATOM 1675 O O . ASN B 1 44 ? -0.681 8.906 13.586 1 97.56 44 ASN B O 1
ATOM 1679 N N . PRO B 1 45 ? 1.298 9.742 12.758 1 97.69 45 PRO B N 1
ATOM 1680 C CA . PRO B 1 45 ? 0.958 9.336 11.391 1 97.69 45 PRO B CA 1
ATOM 1681 C C . PRO B 1 45 ? 0.847 7.82 11.234 1 97.69 45 PRO B C 1
ATOM 1683 O O . PRO B 1 45 ? 0.165 7.336 10.328 1 97.69 45 PRO B O 1
ATOM 1686 N N . GLN B 1 46 ? 1.48 7.062 12.102 1 97 46 GLN B N 1
ATOM 1687 C CA . GLN B 1 46 ? 1.504 5.609 11.992 1 97 46 GLN B CA 1
ATOM 1688 C C . GLN B 1 46 ? 0.128 5.016 12.273 1 97 46 GLN B C 1
ATOM 1690 O O . GLN B 1 46 ? -0.094 3.82 12.062 1 97 46 GLN B O 1
ATOM 1695 N N . ALA B 1 47 ? -0.775 5.891 12.766 1 97.06 47 ALA B N 1
ATOM 1696 C CA . ALA B 1 47 ? -2.139 5.422 13 1 97.06 47 ALA B CA 1
ATOM 1697 C C . ALA B 1 47 ? -2.752 4.859 11.719 1 97.06 47 ALA B C 1
ATOM 1699 O O . ALA B 1 47 ? -3.557 3.928 11.773 1 97.06 47 ALA B O 1
ATOM 1700 N N . TYR B 1 48 ? -2.361 5.43 10.57 1 97.88 48 TYR B N 1
ATOM 1701 C CA . TYR B 1 48 ? -2.971 4.898 9.359 1 97.88 48 TYR B CA 1
ATOM 1702 C C . TYR B 1 48 ? -1.96 4.844 8.219 1 97.88 48 TYR B C 1
ATOM 1704 O O . TYR B 1 48 ? -2.215 4.227 7.184 1 97.88 48 TYR B O 1
ATOM 1712 N N . LYS B 1 49 ? -0.834 5.504 8.328 1 97.25 49 LYS B N 1
ATOM 1713 C CA . LYS B 1 49 ? 0.187 5.438 7.289 1 97.25 49 LYS B CA 1
ATOM 1714 C C . LYS B 1 49 ? 1.02 4.164 7.418 1 97.25 49 LYS B C 1
ATOM 1716 O O . LYS B 1 49 ? 1.863 4.055 8.312 1 97.25 49 LYS B O 1
ATOM 1721 N N . LEU B 1 50 ? 0.942 3.32 6.523 1 94.75 50 LEU B N 1
ATOM 1722 C CA . LEU B 1 50 ? 1.371 1.93 6.617 1 94.75 50 LEU B CA 1
ATOM 1723 C C . LEU B 1 50 ? 2.891 1.824 6.547 1 94.75 50 LEU B C 1
ATOM 1725 O O . LEU B 1 50 ? 3.48 0.892 7.098 1 94.75 50 LEU B O 1
ATOM 1729 N N . PHE B 1 51 ? 3.561 2.744 5.93 1 90.69 51 PHE B N 1
ATOM 1730 C CA . PHE B 1 51 ? 5 2.635 5.723 1 90.69 51 PHE B CA 1
ATOM 1731 C C . PHE B 1 51 ? 5.762 3.436 6.77 1 90.69 51 PHE B C 1
ATOM 1733 O O . PHE B 1 51 ? 6.965 3.666 6.633 1 90.69 51 PHE B O 1
ATOM 1740 N N . VAL B 1 52 ? 5.055 3.908 7.816 1 94.75 52 VAL B N 1
ATOM 1741 C CA . VAL B 1 52 ? 5.684 4.621 8.922 1 94.75 52 VAL B CA 1
ATOM 1742 C C . VAL B 1 52 ? 5.871 3.676 10.109 1 94.75 52 VAL B C 1
ATOM 1744 O O . VAL B 1 52 ? 4.898 3.107 10.609 1 94.75 52 VAL B O 1
ATOM 1747 N N . LYS B 1 53 ? 7.098 3.49 10.539 1 93.12 53 LYS B N 1
ATOM 1748 C CA . LYS B 1 53 ? 7.41 2.637 11.68 1 93.12 53 LYS B CA 1
ATOM 1749 C C . LYS B 1 53 ? 7.137 3.357 13 1 93.12 53 LYS B C 1
ATOM 1751 O O . LYS B 1 53 ? 6.566 2.775 13.922 1 93.12 53 LYS B O 1
ATOM 1756 N N . SER B 1 54 ? 7.582 4.586 13.031 1 94.94 54 SER B N 1
ATOM 1757 C CA . SER B 1 54 ? 7.398 5.395 14.234 1 94.94 54 SER B CA 1
ATOM 1758 C C . SER B 1 54 ? 7.543 6.879 13.922 1 94.94 54 SER B C 1
ATOM 1760 O O . SER B 1 54 ? 8.008 7.254 12.844 1 94.94 54 SER B O 1
ATOM 1762 N N . CYS B 1 55 ? 7.047 7.629 14.828 1 97.25 55 CYS B N 1
ATOM 1763 C CA . CYS B 1 55 ? 7.102 9.086 14.719 1 97.25 55 CYS B CA 1
ATOM 1764 C C . CYS B 1 55 ? 7.434 9.719 16.062 1 97.25 55 CYS B C 1
ATOM 1766 O O . CYS B 1 55 ? 6.895 9.32 17.094 1 97.25 55 CYS B O 1
ATOM 1768 N N . THR B 1 56 ? 8.359 10.633 16.094 1 97.56 56 THR B N 1
ATOM 1769 C CA . THR B 1 56 ? 8.695 11.398 17.281 1 97.56 56 THR B CA 1
ATOM 1770 C C . THR B 1 56 ? 8.719 12.891 16.984 1 97.56 56 THR B C 1
ATOM 1772 O O . THR B 1 56 ? 9.234 13.312 15.938 1 97.56 56 THR B O 1
ATOM 1775 N N . MET B 1 57 ? 8.148 13.695 17.906 1 97.62 57 MET B N 1
ATOM 1776 C CA . MET B 1 57 ? 8.234 15.148 17.766 1 97.62 57 MET B CA 1
ATOM 1777 C C . MET B 1 57 ? 9.625 15.648 18.125 1 97.62 57 MET B C 1
ATOM 1779 O O . MET B 1 57 ? 10.164 15.328 19.188 1 97.62 57 MET B O 1
ATOM 1783 N N . GLN B 1 58 ? 10.188 16.359 17.156 1 97.88 58 GLN B N 1
ATOM 1784 C CA . GLN B 1 58 ? 11.523 16.906 17.375 1 97.88 58 GLN B CA 1
ATOM 1785 C C . GLN B 1 58 ? 11.453 18.344 17.875 1 97.88 58 GLN B C 1
ATOM 1787 O O . GLN B 1 58 ? 12.352 18.797 18.594 1 97.88 58 GLN B O 1
ATOM 1792 N N . ALA B 1 59 ? 10.508 19.094 17.5 1 97 59 ALA B N 1
ATOM 1793 C CA . ALA B 1 59 ? 10.234 20.469 17.906 1 97 59 ALA B CA 1
ATOM 1794 C C . ALA B 1 59 ? 8.734 20.766 17.891 1 97 59 ALA B C 1
ATOM 1796 O O . ALA B 1 59 ? 8.023 20.344 16.969 1 97 59 ALA B O 1
ATOM 1797 N N . GLY B 1 60 ? 8.227 21.422 18.953 1 95.12 60 GLY B N 1
ATOM 1798 C CA . GLY B 1 60 ? 6.816 21.766 19.031 1 95.12 60 GLY B CA 1
ATOM 1799 C C . GLY B 1 60 ? 5.973 20.656 19.641 1 95.12 60 GLY B C 1
ATOM 1800 O O . GLY B 1 60 ? 6.488 19.594 19.984 1 95.12 60 GLY B O 1
ATOM 1801 N N . ASP B 1 61 ? 4.637 20.906 19.812 1 90 61 ASP B N 1
ATOM 1802 C CA . ASP B 1 61 ? 3.727 19.984 20.5 1 90 61 ASP B CA 1
ATOM 1803 C C . ASP B 1 61 ? 2.672 19.438 19.547 1 90 61 ASP B C 1
ATOM 1805 O O . ASP B 1 61 ? 1.653 18.891 19.984 1 90 61 ASP B O 1
ATOM 1809 N N . GLY B 1 62 ? 2.885 19.703 18.344 1 88.81 62 GLY B N 1
ATOM 1810 C CA . GLY B 1 62 ? 1.916 19.219 17.375 1 88.81 62 GLY B C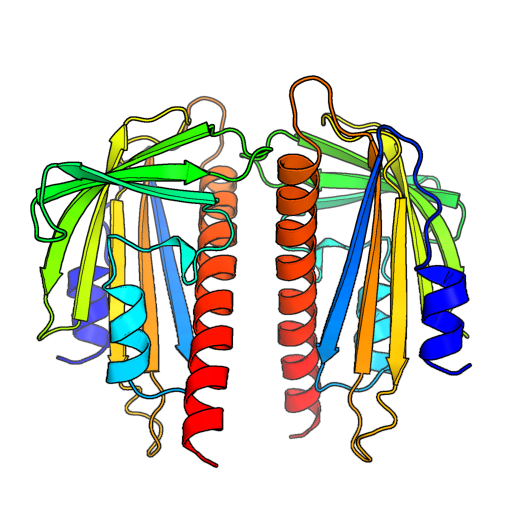A 1
ATOM 1811 C C . GLY B 1 62 ? 1.138 20.344 16.703 1 88.81 62 GLY B C 1
ATOM 1812 O O . GLY B 1 62 ? 0.309 20.078 15.82 1 88.81 62 GLY B O 1
ATOM 1813 N N . GLY B 1 63 ? 1.44 21.516 17.047 1 92.62 63 GLY B N 1
ATOM 1814 C CA . GLY B 1 63 ? 0.867 22.688 16.375 1 92.62 63 GLY B CA 1
ATOM 1815 C C . GLY B 1 63 ? 1.685 23.141 15.18 1 92.62 63 GLY B C 1
ATOM 1816 O O . GLY B 1 63 ? 2.738 22.578 14.891 1 92.62 63 GLY B O 1
ATOM 1817 N N . ILE B 1 64 ? 1.157 24.125 14.523 1 97.38 64 ILE B N 1
ATOM 1818 C CA . ILE B 1 64 ? 1.798 24.688 13.336 1 97.38 64 ILE B CA 1
ATOM 1819 C C . ILE B 1 64 ? 3.254 25.031 13.641 1 97.38 64 ILE B C 1
ATOM 1821 O O . ILE B 1 64 ? 3.553 25.609 14.695 1 97.38 64 ILE B O 1
ATOM 1825 N N . GLY B 1 65 ? 4.16 24.641 12.781 1 98.12 65 GLY B N 1
ATOM 1826 C CA . GLY B 1 65 ? 5.582 24.875 12.961 1 98.12 65 GLY B CA 1
ATOM 1827 C C . GLY B 1 65 ? 6.301 23.703 13.609 1 98.12 65 GLY B C 1
ATOM 1828 O O . GLY B 1 65 ? 7.531 23.641 13.586 1 98.12 65 GLY B O 1
ATOM 1829 N N . SER B 1 66 ? 5.602 22.766 14.188 1 98.38 66 SER B N 1
ATOM 1830 C CA . SER B 1 66 ? 6.203 21.578 14.797 1 98.38 66 SER B CA 1
ATOM 1831 C C . SER B 1 66 ? 6.965 20.75 13.766 1 98.38 66 SER B C 1
ATOM 1833 O O . SER B 1 66 ? 6.633 20.781 12.578 1 98.38 66 SER B O 1
ATOM 1835 N N . VAL B 1 67 ? 8 20.125 14.258 1 98.75 67 VAL B N 1
ATOM 1836 C CA . VAL B 1 67 ? 8.828 19.266 13.406 1 98.75 67 VAL B CA 1
ATOM 1837 C C . VAL B 1 67 ? 8.797 17.828 13.945 1 98.75 67 VAL B C 1
ATOM 1839 O O . VAL B 1 67 ? 8.992 17.609 15.141 1 98.75 67 VAL B O 1
ATOM 1842 N N . ARG B 1 68 ? 8.461 16.906 13.062 1 98.62 68 ARG B N 1
ATOM 1843 C CA . ARG B 1 68 ? 8.477 15.508 13.453 1 98.62 68 ARG B CA 1
ATOM 1844 C C . ARG B 1 68 ? 9.562 14.742 12.688 1 98.62 68 ARG B C 1
ATOM 1846 O O . ARG B 1 68 ? 9.945 15.133 11.586 1 98.62 68 ARG B O 1
ATOM 1853 N N . LYS B 1 69 ? 10.102 13.719 13.328 1 97.56 69 LYS B N 1
ATOM 1854 C CA . LYS B 1 69 ? 10.93 12.688 12.703 1 97.56 69 LYS B CA 1
ATOM 1855 C C . LYS B 1 69 ? 10.133 11.406 12.477 1 97.56 69 LYS B C 1
ATOM 1857 O O . LYS B 1 69 ? 9.617 10.812 13.43 1 97.56 69 LYS B O 1
ATOM 1862 N N . VAL B 1 70 ? 9.984 11.008 11.273 1 96.56 70 VAL B N 1
ATOM 1863 C CA . VAL B 1 70 ? 9.219 9.828 10.883 1 96.56 70 VAL B CA 1
ATOM 1864 C C . VAL B 1 70 ? 10.172 8.719 10.445 1 96.56 70 VAL B C 1
ATOM 1866 O O . VAL B 1 70 ? 10.922 8.875 9.477 1 96.56 70 VAL B O 1
ATOM 1869 N N . MET B 1 71 ? 10.164 7.609 11.156 1 94.38 71 MET B N 1
ATOM 1870 C CA . MET B 1 71 ? 10.922 6.43 10.75 1 94.38 71 MET B CA 1
ATOM 1871 C C . MET B 1 71 ? 10.133 5.594 9.75 1 94.38 7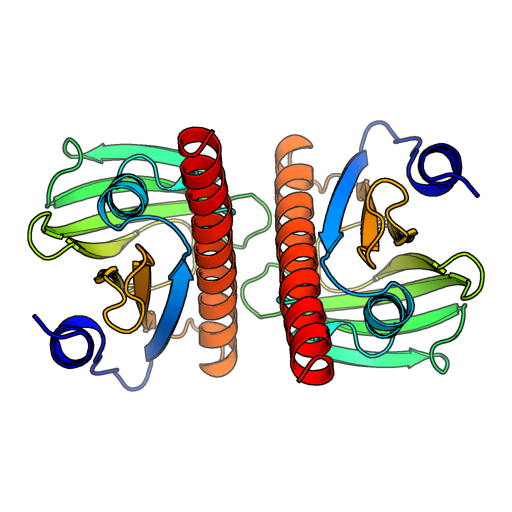1 MET B C 1
ATOM 1873 O O . MET B 1 71 ? 8.961 5.277 9.984 1 94.38 71 MET B O 1
ATOM 1877 N N . ILE B 1 72 ? 10.773 5.348 8.68 1 90.94 72 ILE B N 1
ATOM 1878 C CA . ILE B 1 72 ? 10.125 4.652 7.578 1 90.94 72 ILE B CA 1
ATOM 1879 C C . ILE B 1 72 ? 10.508 3.172 7.602 1 90.94 72 ILE B C 1
ATOM 1881 O O . ILE B 1 72 ? 11.609 2.816 8.016 1 90.94 72 ILE B O 1
ATOM 1885 N N . VAL B 1 73 ? 9.547 2.283 7.246 1 84.69 73 VAL B N 1
ATOM 1886 C CA . VAL B 1 73 ? 9.781 0.846 7.168 1 84.69 73 VAL B CA 1
ATOM 1887 C C . VAL B 1 73 ? 11.008 0.568 6.305 1 84.69 73 VAL B C 1
ATOM 1889 O O . VAL B 1 73 ? 11.156 1.147 5.227 1 84.69 73 VAL B O 1
ATOM 1892 N N . SER B 1 74 ? 11.789 -0.324 6.852 1 69.44 74 SER B N 1
ATOM 1893 C CA . SER B 1 74 ? 13.031 -0.684 6.172 1 69.44 74 SER B CA 1
ATOM 1894 C C . SER B 1 74 ? 12.758 -1.4 4.855 1 69.44 74 SER B C 1
ATOM 1896 O O . SER B 1 74 ? 11.766 -2.125 4.734 1 69.44 74 SER B O 1
ATOM 1898 N N . GLY B 1 75 ? 13.594 -1.139 3.828 1 64.12 75 GLY B N 1
ATOM 1899 C CA . GLY B 1 75 ? 13.398 -1.653 2.482 1 64.12 75 GLY B CA 1
ATOM 1900 C C . GLY B 1 75 ? 13.055 -0.574 1.474 1 64.12 75 GLY B C 1
ATOM 1901 O O . GLY B 1 75 ? 13.266 -0.749 0.272 1 64.12 75 GLY B O 1
ATOM 1902 N N . LEU B 1 76 ? 12.484 0.391 2.107 1 58.81 76 LEU B N 1
ATOM 1903 C CA . LEU B 1 76 ? 12.367 1.58 1.272 1 58.81 76 LEU B CA 1
ATOM 1904 C C . LEU B 1 76 ? 13.68 2.361 1.246 1 58.81 76 LEU B C 1
ATOM 1906 O O . LEU B 1 76 ? 14.508 2.217 2.145 1 58.81 76 LEU B O 1
ATOM 1910 N N . PRO B 1 77 ? 13.875 2.879 0.107 1 61.75 77 PRO B N 1
ATOM 1911 C CA . PRO B 1 77 ? 15.117 3.646 0.015 1 61.75 77 PRO B CA 1
ATOM 1912 C C . PRO B 1 77 ? 15.117 4.871 0.925 1 61.75 77 PRO B C 1
ATOM 1914 O O . PRO B 1 77 ? 15.336 5.992 0.457 1 61.75 77 PRO B O 1
ATOM 1917 N N . ALA B 1 78 ? 14.562 4.734 2.047 1 66.56 78 ALA B N 1
ATOM 1918 C CA . ALA B 1 78 ? 14.57 5.805 3.037 1 66.56 78 ALA B CA 1
ATOM 1919 C C . ALA B 1 78 ? 14.625 5.246 4.453 1 66.56 78 ALA B C 1
ATOM 1921 O O . ALA B 1 78 ? 13.867 4.336 4.797 1 66.56 78 ALA B O 1
ATOM 1922 N N . GLY B 1 79 ? 15.508 5.848 5.195 1 80.25 79 GLY B N 1
ATOM 1923 C CA . GLY B 1 79 ? 15.523 5.469 6.598 1 80.25 79 GLY B CA 1
ATOM 1924 C C . GLY B 1 79 ? 14.594 6.301 7.457 1 80.25 79 GLY B C 1
ATOM 1925 O O . GLY B 1 79 ? 13.883 5.766 8.305 1 80.25 79 GLY B O 1
ATOM 1926 N N . PHE B 1 80 ? 14.609 7.648 7.207 1 92.75 80 PHE B N 1
ATOM 1927 C CA . PHE B 1 80 ? 13.75 8.531 7.984 1 92.75 80 PHE B CA 1
ATOM 1928 C C . PHE B 1 80 ? 13.492 9.836 7.234 1 92.75 80 PHE B C 1
ATOM 1930 O O . PHE B 1 80 ? 14.211 10.164 6.289 1 92.75 80 PHE B O 1
ATOM 1937 N N . SER B 1 81 ? 12.438 10.578 7.656 1 94.31 81 SER B N 1
ATOM 1938 C CA . SER B 1 81 ? 12.07 11.891 7.125 1 94.31 81 SER B CA 1
ATOM 1939 C C . SER B 1 81 ? 11.883 12.906 8.242 1 94.31 81 SER B C 1
ATOM 1941 O O . SER B 1 81 ? 11.328 12.578 9.297 1 94.31 81 SER B O 1
ATOM 1943 N N . MET B 1 82 ? 12.422 14.078 8.031 1 97.12 82 MET B N 1
ATOM 1944 C CA . MET B 1 82 ? 12.094 15.227 8.859 1 97.12 82 MET B CA 1
ATOM 1945 C C . MET B 1 82 ? 11.016 16.094 8.211 1 97.12 82 MET B C 1
ATOM 1947 O O . MET B 1 82 ? 11.164 16.5 7.059 1 97.12 82 MET B O 1
ATOM 1951 N N . GLU B 1 83 ? 9.93 16.328 9 1 98.25 83 GLU B N 1
ATOM 1952 C CA . GLU B 1 83 ? 8.766 17 8.406 1 98.25 83 GLU B CA 1
ATOM 1953 C C . GLU B 1 83 ? 8.266 18.125 9.289 1 98.25 83 GLU B C 1
ATOM 1955 O O . GLU B 1 83 ? 8.258 18.016 10.516 1 98.25 83 GLU B O 1
ATOM 1960 N N . ARG B 1 84 ? 7.887 19.203 8.664 1 98.69 84 ARG B N 1
ATOM 1961 C CA . ARG B 1 84 ? 7.359 20.359 9.383 1 98.69 84 ARG B CA 1
ATOM 1962 C C . ARG B 1 84 ? 5.875 20.562 9.094 1 98.69 84 ARG B C 1
ATOM 1964 O O . ARG B 1 84 ? 5.449 20.484 7.938 1 98.69 84 ARG B O 1
ATOM 1971 N N . LEU B 1 85 ? 5.113 20.75 10.148 1 98.75 85 LEU B N 1
ATOM 1972 C CA . LEU B 1 85 ? 3.699 21.078 10.008 1 98.75 85 LEU B CA 1
ATOM 1973 C C . LEU B 1 85 ? 3.518 22.531 9.578 1 98.75 85 LEU B C 1
ATOM 1975 O O . LEU B 1 85 ? 3.764 23.453 10.367 1 98.75 85 LEU B O 1
ATOM 1979 N N . ASP B 1 86 ? 2.996 22.766 8.383 1 98.56 86 ASP B N 1
ATOM 1980 C CA . ASP B 1 86 ? 2.918 24.109 7.816 1 98.56 86 ASP B CA 1
ATOM 1981 C C . ASP B 1 86 ? 1.551 24.734 8.078 1 98.56 86 ASP B C 1
ATOM 1983 O O . ASP B 1 86 ? 1.435 25.969 8.195 1 98.56 86 ASP B O 1
ATOM 1987 N N . LYS B 1 87 ? 0.536 23.938 8.109 1 98.06 87 LYS B N 1
ATOM 1988 C CA . LYS B 1 87 ? -0.824 24.406 8.367 1 98.06 87 LYS B CA 1
ATOM 1989 C C . LYS B 1 87 ? -1.662 23.312 9.016 1 98.06 87 LYS B C 1
ATOM 1991 O O . LYS B 1 87 ? -1.555 22.141 8.648 1 98.06 87 LYS B O 1
ATOM 1996 N N . LEU B 1 88 ? -2.404 23.625 9.961 1 98.19 88 LEU B N 1
ATOM 1997 C CA . LEU B 1 88 ? -3.42 22.797 10.609 1 98.19 88 LEU B CA 1
ATOM 1998 C C . LEU B 1 88 ? -4.645 23.625 10.969 1 98.19 88 LEU B C 1
ATOM 2000 O O . LEU B 1 88 ? -4.555 24.547 11.789 1 98.19 88 LEU B O 1
ATOM 2004 N N . ASP B 1 89 ? -5.746 23.328 10.328 1 96.94 89 ASP B N 1
ATOM 2005 C CA . ASP B 1 89 ? -6.969 24.094 10.562 1 96.94 89 ASP B CA 1
ATOM 2006 C C . ASP B 1 89 ? -8.133 23.172 10.898 1 96.94 89 ASP B C 1
ATOM 2008 O O . ASP B 1 89 ? -8.672 22.484 10.023 1 96.94 89 ASP B O 1
ATOM 2012 N N . ASP B 1 90 ? -8.602 23.172 12.156 1 96.75 90 ASP B N 1
ATOM 2013 C CA . ASP B 1 90 ? -9.648 22.266 12.633 1 96.75 90 ASP B CA 1
ATOM 2014 C C . ASP B 1 90 ? -11.023 22.703 12.109 1 96.75 90 ASP B C 1
ATOM 2016 O O . ASP B 1 90 ? -11.938 21.875 12.023 1 96.75 90 ASP B O 1
ATOM 2020 N N . ASP B 1 91 ? -11.18 23.938 11.773 1 95.12 91 ASP B N 1
ATOM 2021 C CA . ASP B 1 91 ? -12.469 24.422 11.289 1 95.12 91 ASP B CA 1
ATOM 2022 C C . ASP B 1 91 ? -12.727 23.969 9.859 1 95.12 91 ASP B C 1
ATOM 2024 O O . ASP B 1 91 ? -13.828 23.5 9.531 1 95.12 91 ASP B O 1
ATOM 2028 N N . THR B 1 92 ? -11.719 24.078 9.008 1 94.69 92 THR B N 1
ATOM 2029 C CA . THR B 1 92 ? -11.883 23.719 7.605 1 94.69 92 THR B CA 1
ATOM 2030 C C . THR B 1 92 ? -11.336 22.312 7.34 1 94.69 92 THR B C 1
ATOM 2032 O O . THR B 1 92 ? -11.484 21.781 6.238 1 94.69 92 THR B O 1
ATOM 2035 N N . HIS B 1 93 ? -10.672 21.656 8.281 1 97.44 93 HIS B N 1
ATOM 2036 C CA . HIS B 1 93 ? -10.117 20.297 8.203 1 97.44 93 HIS B CA 1
ATOM 2037 C C . HIS B 1 93 ? -9.047 20.219 7.125 1 97.44 93 HIS B C 1
ATOM 2039 O O . HIS B 1 93 ? -9.18 19.438 6.18 1 97.44 93 HIS B O 1
ATOM 2045 N N . VAL B 1 94 ? -8.031 21.016 7.324 1 97.5 94 VAL B N 1
ATOM 2046 C CA . VAL B 1 94 ? -6.902 21.078 6.402 1 97.5 94 VAL B CA 1
ATOM 2047 C C . VAL B 1 94 ? -5.602 20.828 7.16 1 97.5 94 VAL B C 1
ATOM 2049 O O . VAL B 1 94 ? -5.383 21.375 8.242 1 97.5 94 VAL B O 1
ATOM 2052 N N . MET B 1 95 ? -4.734 19.969 6.629 1 98.25 95 MET B N 1
ATOM 2053 C CA . MET B 1 95 ? -3.373 19.781 7.121 1 98.25 95 MET B CA 1
ATOM 2054 C C . MET B 1 95 ? -2.367 19.859 5.977 1 98.25 95 MET B C 1
ATOM 2056 O O . MET B 1 95 ? -2.543 19.203 4.945 1 98.25 95 MET B O 1
ATOM 2060 N N . ILE B 1 96 ? -1.34 20.672 6.133 1 98.19 96 ILE B N 1
ATOM 2061 C CA . ILE B 1 96 ? -0.249 20.797 5.172 1 98.19 96 ILE B CA 1
ATOM 2062 C C . ILE B 1 96 ? 1.088 20.594 5.879 1 98.19 96 ILE B C 1
ATOM 2064 O O . ILE B 1 96 ? 1.307 21.125 6.973 1 98.19 96 ILE B O 1
ATOM 2068 N N . PHE B 1 97 ? 1.896 19.797 5.344 1 98.44 97 PHE B N 1
ATOM 2069 C CA . PHE B 1 97 ? 3.246 19.672 5.875 1 98.44 97 PHE B CA 1
ATOM 2070 C C . PHE B 1 97 ? 4.266 19.547 4.746 1 98.44 97 PHE B C 1
ATOM 2072 O O . PHE B 1 97 ? 3.906 19.25 3.605 1 98.44 97 PHE B O 1
ATOM 2079 N N . SER B 1 98 ? 5.504 19.812 5.055 1 98.19 98 SER B N 1
ATOM 2080 C CA . SER B 1 98 ? 6.637 19.703 4.141 1 98.19 98 SER B CA 1
ATOM 2081 C C . SER B 1 98 ? 7.719 18.781 4.695 1 98.19 98 SER B C 1
ATOM 2083 O O . SER B 1 98 ? 7.938 18.734 5.906 1 98.19 98 SER B O 1
ATOM 2085 N N . ILE B 1 99 ? 8.328 18.062 3.789 1 96.75 99 ILE B N 1
ATOM 2086 C CA . ILE B 1 99 ? 9.539 17.344 4.18 1 96.75 99 ILE B CA 1
ATOM 2087 C C . ILE B 1 99 ? 10.734 18.312 4.145 1 96.75 99 ILE B C 1
ATOM 2089 O O . ILE B 1 99 ? 11.016 18.922 3.111 1 96.75 99 ILE B O 1
ATOM 2093 N N . ILE B 1 100 ? 11.461 18.438 5.246 1 97.06 100 ILE B N 1
ATOM 2094 C CA . ILE B 1 100 ? 12.508 19.453 5.332 1 97.06 100 ILE B CA 1
ATOM 2095 C C . ILE B 1 100 ? 13.867 18.781 5.465 1 97.06 100 ILE B C 1
ATOM 2097 O O . ILE B 1 100 ? 14.891 19.453 5.57 1 97.06 100 ILE B O 1
ATOM 2101 N N . GLY B 1 101 ? 13.891 17.5 5.535 1 93.88 101 GLY B N 1
ATOM 2102 C CA . GLY B 1 101 ? 15.117 16.734 5.621 1 93.88 101 GLY B CA 1
ATOM 2103 C C . GLY B 1 101 ? 14.883 15.234 5.75 1 93.88 101 GLY B C 1
ATOM 2104 O O . GLY B 1 101 ? 13.734 14.781 5.688 1 93.88 101 GLY B O 1
ATOM 2105 N N . GLY B 1 102 ? 16.047 14.484 5.902 1 91.75 102 GLY B N 1
ATOM 2106 C CA . GLY B 1 102 ? 15.961 13.039 6.035 1 91.75 102 GLY B CA 1
ATOM 2107 C C . GLY B 1 102 ? 16.906 12.297 5.113 1 91.75 102 GLY B C 1
ATOM 2108 O O . GLY B 1 102 ? 17.75 12.906 4.457 1 91.75 102 GLY B O 1
ATOM 2109 N N . ASP B 1 103 ? 16.766 10.992 5.234 1 86.62 103 ASP B N 1
ATOM 2110 C CA . ASP B 1 103 ? 17.594 10.078 4.438 1 86.62 103 ASP B CA 1
ATOM 2111 C C . ASP B 1 103 ? 16.781 9.5 3.273 1 86.62 103 ASP B C 1
ATOM 2113 O O . ASP B 1 103 ? 16.453 8.312 3.27 1 86.62 103 ASP B O 1
ATOM 2117 N N . HIS B 1 104 ? 16.422 10.312 2.344 1 80.25 104 HIS B N 1
ATOM 2118 C CA . HIS B 1 104 ? 15.68 9.922 1.151 1 80.25 104 HIS B CA 1
ATOM 2119 C C . HIS B 1 104 ? 15.969 10.867 -0.013 1 80.25 104 HIS B C 1
ATOM 2121 O O . HIS B 1 104 ? 16.672 11.867 0.153 1 80.25 104 HIS B O 1
ATOM 2127 N N . LYS B 1 105 ? 15.398 10.547 -1.12 1 79.75 105 LYS B N 1
ATOM 2128 C CA . LYS B 1 105 ? 15.727 11.297 -2.332 1 79.75 105 LYS B CA 1
ATOM 2129 C C . LYS B 1 105 ? 14.68 12.367 -2.619 1 79.75 105 LYS B C 1
ATOM 2131 O O . LYS B 1 105 ? 14.812 13.125 -3.582 1 79.75 105 LYS B O 1
ATOM 2136 N N . LEU B 1 106 ? 13.602 12.422 -1.806 1 86 106 LEU B N 1
ATOM 2137 C CA . LEU B 1 106 ? 12.523 13.375 -2.068 1 86 106 LEU B CA 1
ATOM 2138 C C . LEU B 1 106 ? 12.93 14.781 -1.642 1 86 106 LEU B C 1
ATOM 2140 O O . LEU B 1 106 ? 13.375 14.984 -0.51 1 86 106 LEU B O 1
ATOM 2144 N N . MET B 1 107 ? 12.82 15.641 -2.631 1 91.19 107 MET B N 1
ATOM 2145 C CA . MET B 1 107 ? 13.102 17.047 -2.35 1 91.19 107 MET B CA 1
ATOM 2146 C C . MET B 1 107 ? 11.875 17.922 -2.604 1 91.19 107 MET B C 1
ATOM 2148 O O . MET B 1 107 ? 11.109 17.656 -3.537 1 91.19 107 MET B O 1
ATOM 2152 N N . ASN B 1 108 ? 11.727 18.953 -1.767 1 94.44 108 ASN B N 1
ATOM 2153 C CA . ASN B 1 108 ? 10.641 19.922 -1.878 1 94.44 108 ASN B CA 1
ATOM 2154 C C . ASN B 1 108 ? 9.281 19.25 -1.908 1 94.44 108 ASN B C 1
ATOM 2156 O O . ASN B 1 108 ? 8.43 19.578 -2.736 1 94.44 108 ASN B O 1
ATOM 2160 N N . TYR B 1 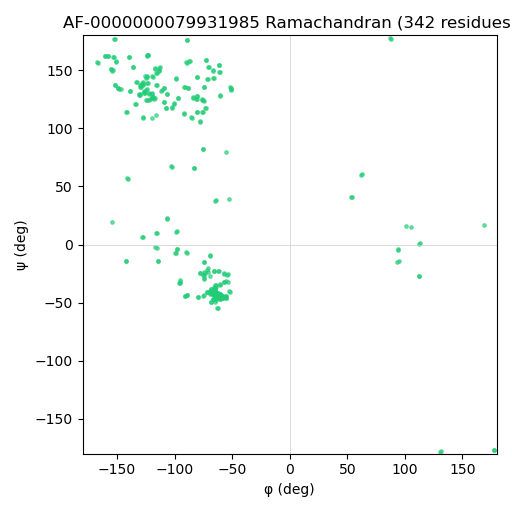109 ? 9.18 18.281 -1.093 1 96.44 109 TYR B N 1
ATOM 2161 C CA . TYR B 1 109 ? 7.906 17.594 -0.972 1 96.44 109 TYR B CA 1
ATOM 2162 C C . TYR B 1 109 ? 6.945 18.359 -0.079 1 96.44 109 TYR B C 1
ATOM 2164 O O . TYR B 1 109 ? 7.285 18.719 1.053 1 96.44 109 TYR B O 1
ATOM 2172 N N . ARG B 1 110 ? 5.785 18.609 -0.545 1 97.44 110 ARG B N 1
ATOM 2173 C CA . ARG B 1 110 ? 4.691 19.234 0.194 1 97.44 110 ARG B CA 1
ATOM 2174 C C . ARG B 1 110 ? 3.4 18.438 0.04 1 97.44 110 ARG B C 1
ATOM 2176 O O . ARG B 1 110 ? 3.004 18.109 -1.077 1 97.44 110 ARG B O 1
ATOM 2183 N N . SER B 1 111 ? 2.838 18.156 1.133 1 98 111 SER B N 1
ATOM 2184 C CA . SER B 1 111 ? 1.59 17.406 1.142 1 98 111 SER B CA 1
ATOM 2185 C C . SER B 1 111 ? 0.442 18.234 1.701 1 98 111 SER B C 1
ATOM 2187 O O . SER B 1 111 ? 0.616 18.969 2.682 1 98 111 SER B O 1
ATOM 2189 N N . THR B 1 112 ? -0.681 18.172 1.084 1 98.25 112 THR B N 1
ATOM 2190 C CA . THR B 1 112 ? -1.915 18.797 1.544 1 98.25 112 THR B CA 1
ATOM 2191 C C . THR B 1 112 ? -3.031 17.766 1.672 1 98.25 112 THR B C 1
ATOM 2193 O O . THR B 1 112 ? -3.336 17.047 0.713 1 98.25 112 THR B O 1
ATOM 2196 N N . THR B 1 113 ? -3.619 17.672 2.863 1 98.5 113 THR B N 1
ATOM 2197 C CA . THR B 1 113 ? -4.777 16.812 3.088 1 98.5 113 THR B CA 1
ATOM 2198 C C . THR B 1 113 ? -5.977 17.625 3.549 1 98.5 113 THR B C 1
ATOM 2200 O O . THR B 1 113 ? -5.852 18.484 4.43 1 98.5 113 THR B O 1
ATOM 2203 N N . THR B 1 114 ? -7.125 17.453 2.912 1 97.88 114 THR B N 1
ATOM 2204 C CA . THR B 1 114 ? -8.375 18.062 3.346 1 97.88 114 THR B CA 1
ATOM 2205 C C . THR B 1 114 ? -9.453 17 3.557 1 97.88 114 THR B C 1
ATOM 2207 O O . THR B 1 114 ? -9.461 15.977 2.877 1 97.88 114 THR B O 1
ATOM 2210 N N . VAL B 1 115 ? -10.289 17.188 4.508 1 97.19 115 VAL B N 1
ATOM 2211 C CA . VAL B 1 115 ? -11.359 16.266 4.859 1 97.19 115 VAL B CA 1
ATOM 2212 C C . VAL B 1 115 ? -12.711 16.969 4.777 1 97.19 115 VAL B C 1
ATOM 2214 O O . VAL B 1 115 ? -12.875 18.078 5.32 1 97.19 115 VAL B O 1
ATOM 2217 N N . HIS B 1 116 ? -13.648 16.281 4.043 1 94.06 116 HIS B N 1
ATOM 2218 C CA . HIS B 1 116 ? -14.93 16.906 3.748 1 94.06 116 HIS B CA 1
ATOM 2219 C C . HIS B 1 116 ? -16.078 15.93 3.961 1 94.06 116 HIS B C 1
ATOM 2221 O O . HIS B 1 116 ? -15.914 14.719 3.824 1 94.06 116 HIS B O 1
ATOM 2227 N N . GLU B 1 117 ? -17.234 16.547 4.273 1 91.5 117 GLU B N 1
ATOM 2228 C CA . GLU B 1 117 ? -18.453 15.742 4.242 1 91.5 117 GLU B CA 1
ATOM 2229 C C . GLU B 1 117 ? -18.891 15.461 2.807 1 91.5 117 GLU B C 1
ATOM 2231 O O . GLU B 1 117 ? -18.797 16.344 1.943 1 91.5 117 GLU B O 1
ATOM 2236 N N . ASP B 1 118 ? -19.25 14.188 2.621 1 84.06 118 ASP B N 1
ATOM 2237 C CA . ASP B 1 118 ? -19.844 13.891 1.318 1 84.06 118 ASP B CA 1
ATOM 2238 C C . ASP B 1 118 ? -21.297 14.352 1.253 1 84.06 118 ASP B C 1
ATOM 2240 O O . ASP B 1 118 ? -22.172 13.766 1.896 1 84.06 118 ASP B O 1
ATOM 2244 N N . GLU B 1 119 ? -21.594 15.375 0.605 1 71.69 119 GLU B N 1
ATOM 2245 C CA . GLU B 1 119 ? -22.938 15.961 0.565 1 71.69 119 GLU B CA 1
ATOM 2246 C C . GLU B 1 119 ? -23.891 15.086 -0.231 1 71.69 119 GLU B C 1
ATOM 2248 O O . GLU B 1 119 ? -25.109 15.242 -0.137 1 71.69 119 GLU B O 1
ATOM 2253 N N . ARG B 1 120 ? -23.422 14.281 -1.024 1 67.88 120 ARG B N 1
ATOM 2254 C CA . ARG B 1 120 ? -24.297 13.484 -1.876 1 67.88 120 ARG B CA 1
ATOM 2255 C C . ARG B 1 120 ? -25.031 12.43 -1.062 1 67.88 120 ARG B C 1
ATOM 2257 O O . ARG B 1 120 ? -26.062 11.914 -1.5 1 67.88 120 ARG B O 1
ATOM 2264 N N . GLU B 1 121 ? -24.594 12.062 -0.06 1 61.03 121 GLU B N 1
ATOM 2265 C CA . GLU B 1 121 ? -25.219 10.969 0.673 1 61.03 121 GLU B CA 1
ATOM 2266 C C . GLU B 1 121 ? -25.672 11.414 2.061 1 61.03 121 GLU B C 1
ATOM 2268 O O . GLU B 1 121 ? -24.953 12.164 2.736 1 61.03 121 GLU B O 1
ATOM 2273 N N . ILE B 1 122 ? -26.938 11.516 2.227 1 54.5 122 ILE B N 1
ATOM 2274 C CA . ILE B 1 122 ? -27.562 11.805 3.514 1 54.5 122 ILE B CA 1
ATOM 2275 C C . ILE B 1 122 ? -27.062 10.812 4.562 1 54.5 122 ILE B C 1
ATOM 2277 O O . ILE B 1 122 ? -27.109 11.094 5.762 1 54.5 122 ILE B O 1
ATOM 2281 N N . GLY B 1 123 ? -25.922 10.32 4.754 1 55.44 123 GLY B N 1
ATOM 2282 C CA . GLY B 1 123 ? -25.734 9.227 5.688 1 55.44 123 GLY B CA 1
ATOM 2283 C C . GLY B 1 123 ? -24.328 9.156 6.254 1 55.44 123 GLY B C 1
ATOM 2284 O O . GLY B 1 123 ? -23.984 8.211 6.965 1 55.44 123 GLY B O 1
ATOM 2285 N N . GLY B 1 124 ? -23.438 10.398 6.188 1 78.38 124 GLY B N 1
ATOM 2286 C CA . GLY B 1 124 ? -22.359 10.266 7.148 1 78.38 124 GLY B CA 1
ATOM 2287 C C . GLY B 1 124 ? -21.047 9.852 6.512 1 78.38 124 GLY B C 1
ATOM 2288 O O . GLY B 1 124 ? -20.219 9.203 7.156 1 78.38 124 GLY B O 1
ATOM 2289 N N . LYS B 1 125 ? -20.938 9.984 5.184 1 91.62 125 LYS B N 1
ATOM 2290 C CA . LYS B 1 125 ? -19.656 9.633 4.559 1 91.62 125 LYS B CA 1
ATOM 2291 C C . LYS B 1 125 ? -18.719 10.828 4.52 1 91.62 125 LYS B C 1
ATOM 2293 O O . LYS B 1 125 ? -19.156 11.977 4.582 1 91.62 125 LYS B O 1
ATOM 2298 N N . THR B 1 126 ? -17.5 10.531 4.453 1 95.81 126 THR B N 1
ATOM 2299 C CA . THR B 1 126 ? -16.438 11.531 4.441 1 95.81 126 THR B CA 1
ATOM 2300 C C . THR B 1 126 ? -15.562 11.383 3.195 1 95.81 126 THR B C 1
ATOM 2302 O O . THR B 1 126 ? -15.258 10.266 2.773 1 95.81 126 THR B O 1
ATOM 2305 N N . VAL B 1 127 ? -15.188 12.508 2.594 1 95.88 127 VAL B N 1
ATOM 2306 C CA . VAL B 1 127 ? -14.266 12.516 1.463 1 95.88 127 VAL B CA 1
ATOM 2307 C C . VAL B 1 127 ? -12.922 13.102 1.892 1 95.88 127 VAL B C 1
ATOM 2309 O O . VAL B 1 127 ? -12.867 14.227 2.389 1 95.88 127 VAL B O 1
ATOM 2312 N N . VAL B 1 128 ? -11.875 12.328 1.723 1 97.62 128 VAL B N 1
ATOM 2313 C CA . VAL B 1 128 ? -10.516 12.789 2 1 97.62 128 VAL B CA 1
ATOM 2314 C C . VAL B 1 128 ? -9.773 13.023 0.689 1 97.62 128 VAL B C 1
ATOM 2316 O O . VAL B 1 128 ? -9.781 12.164 -0.198 1 97.62 128 VAL B O 1
ATOM 2319 N N . ILE B 1 129 ? -9.172 14.203 0.567 1 97.56 129 ILE B N 1
ATOM 2320 C CA . ILE B 1 129 ? -8.336 14.523 -0.587 1 97.56 129 ILE B CA 1
ATOM 2321 C C . ILE B 1 129 ? -6.902 14.773 -0.133 1 97.56 129 ILE B C 1
ATOM 2323 O O . ILE B 1 129 ? -6.664 15.555 0.794 1 97.56 129 ILE B O 1
ATOM 2327 N N . GLU B 1 130 ? -5.965 14.078 -0.705 1 98.25 130 GLU B N 1
ATOM 2328 C CA . GLU B 1 130 ? -4.547 14.328 -0.47 1 98.25 130 GLU B CA 1
ATOM 2329 C C . GLU B 1 130 ? -3.816 14.641 -1.774 1 98.25 130 GLU B C 1
ATOM 2331 O O . GLU B 1 130 ? -3.969 13.914 -2.764 1 98.25 130 GLU B O 1
ATOM 2336 N N . SER B 1 131 ? -3.168 15.742 -1.806 1 98.06 131 SER B N 1
ATOM 2337 C CA . SER B 1 131 ? -2.336 16.109 -2.947 1 98.06 131 SER B CA 1
ATOM 2338 C C . SER B 1 131 ? -0.897 16.375 -2.52 1 98.06 131 SER B C 1
ATOM 2340 O O . SER B 1 131 ? -0.616 16.531 -1.329 1 98.06 131 SER B O 1
ATOM 2342 N N . TYR B 1 132 ? 0.007 16.375 -3.506 1 97.88 132 TYR B N 1
ATOM 2343 C CA . TYR B 1 132 ? 1.413 16.609 -3.201 1 97.88 132 TYR B CA 1
ATOM 2344 C C . TYR B 1 132 ? 2.125 17.266 -4.383 1 97.88 132 TYR B C 1
ATOM 2346 O O . TYR B 1 132 ? 1.631 17.219 -5.512 1 97.88 132 TYR B O 1
ATOM 2354 N N . VAL B 1 133 ? 3.205 17.922 -4.07 1 97.25 133 VAL B N 1
ATOM 2355 C CA . VAL B 1 133 ? 4.199 18.391 -5.031 1 97.25 133 VAL B CA 1
ATOM 2356 C C . VAL B 1 133 ? 5.59 17.906 -4.605 1 97.25 133 VAL B C 1
ATOM 2358 O O . VAL B 1 133 ? 5.914 17.922 -3.418 1 97.25 133 VAL B O 1
ATOM 2361 N N . VAL B 1 134 ? 6.363 17.5 -5.578 1 96.31 134 VAL B N 1
ATOM 2362 C CA . VAL B 1 134 ? 7.703 17.016 -5.258 1 96.31 134 VAL B CA 1
ATOM 2363 C C . VAL B 1 134 ? 8.617 17.203 -6.469 1 96.31 134 VAL B C 1
ATOM 2365 O O . VAL B 1 134 ? 8.156 17.156 -7.613 1 96.31 134 VAL B O 1
ATOM 2368 N N . ASP B 1 135 ? 9.898 17.422 -6.203 1 95.44 135 ASP B N 1
ATOM 2369 C CA . ASP B 1 135 ? 10.883 17.406 -7.277 1 95.44 135 ASP B CA 1
ATOM 2370 C C . ASP B 1 135 ? 11.117 16 -7.801 1 95.44 135 ASP B C 1
ATOM 2372 O O . ASP B 1 135 ? 11.164 15.039 -7.023 1 95.44 135 ASP B O 1
ATOM 2376 N N . VAL B 1 136 ? 11.297 15.914 -9.078 1 93.62 136 VAL B N 1
ATOM 2377 C CA . VAL B 1 136 ? 11.711 14.641 -9.656 1 93.62 136 VAL B CA 1
ATOM 2378 C C . VAL B 1 136 ? 13.18 14.383 -9.32 1 93.62 136 VAL B C 1
ATOM 2380 O O . VAL B 1 136 ? 14.055 15.172 -9.68 1 93.62 136 VAL B O 1
ATOM 2383 N N . PRO B 1 137 ? 13.414 13.305 -8.586 1 89.75 137 PRO B N 1
ATOM 2384 C CA . PRO B 1 137 ? 14.812 13.047 -8.234 1 89.75 137 PRO B CA 1
ATOM 2385 C C . PRO B 1 137 ? 15.695 12.82 -9.461 1 89.75 137 PRO B C 1
ATOM 2387 O O . PRO B 1 137 ? 15.219 12.336 -10.484 1 89.75 137 PRO B O 1
ATOM 2390 N N . VAL B 1 138 ? 16.953 13.109 -9.266 1 87.31 138 VAL B N 1
ATOM 2391 C CA . VAL B 1 138 ? 17.922 12.867 -10.336 1 87.31 138 VAL B CA 1
ATOM 2392 C C . VAL B 1 138 ? 17.938 11.375 -10.68 1 87.31 138 VAL B C 1
ATOM 2394 O O . VAL B 1 138 ? 17.953 10.523 -9.789 1 87.31 138 VAL B O 1
ATOM 2397 N N . GLY B 1 139 ? 17.797 11.039 -11.914 1 84.5 139 GLY B N 1
ATOM 2398 C CA . GLY B 1 139 ? 17.859 9.656 -12.344 1 84.5 139 GLY B CA 1
ATOM 2399 C C . GLY B 1 139 ? 16.484 8.992 -12.422 1 84.5 139 GLY B C 1
ATOM 2400 O O . GLY B 1 139 ? 16.375 7.828 -12.805 1 84.5 139 GLY B O 1
ATOM 2401 N N . SER B 1 140 ? 15.5 9.742 -12.008 1 87.38 140 SER B N 1
ATOM 2402 C CA . SER B 1 140 ? 14.141 9.211 -12.078 1 87.38 140 SER B CA 1
ATOM 2403 C C . SER B 1 140 ? 13.305 9.969 -13.094 1 87.38 140 SER B C 1
ATOM 2405 O O . SER B 1 140 ? 13.609 11.117 -13.43 1 87.38 140 SER B O 1
ATOM 2407 N N . SER B 1 141 ? 12.336 9.305 -13.641 1 89.31 141 SER B N 1
ATOM 2408 C CA . SER B 1 141 ? 11.383 9.984 -14.508 1 89.31 141 SER B CA 1
ATOM 2409 C C . SER B 1 141 ? 10.227 10.57 -13.711 1 89.31 141 SER B C 1
ATOM 2411 O O . SER B 1 141 ? 9.992 10.18 -12.562 1 89.31 141 SER B O 1
ATOM 2413 N N . GLU B 1 142 ? 9.594 11.539 -14.297 1 92.62 142 GLU B N 1
ATOM 2414 C CA . GLU B 1 142 ? 8.383 12.102 -13.711 1 92.62 142 GLU B CA 1
ATOM 2415 C C . GLU B 1 142 ? 7.34 11.008 -13.461 1 92.62 142 GLU B C 1
ATOM 2417 O O . GLU B 1 142 ? 6.711 10.977 -12.406 1 92.62 142 GLU B O 1
ATOM 2422 N N . GLU B 1 143 ? 7.184 10.148 -14.461 1 91.19 143 GLU B N 1
ATOM 2423 C CA . GLU B 1 143 ? 6.199 9.07 -14.367 1 91.19 143 GLU B CA 1
ATOM 2424 C C . GLU B 1 143 ? 6.504 8.148 -13.188 1 91.19 143 GLU B C 1
ATOM 2426 O O . GLU B 1 143 ? 5.609 7.812 -12.406 1 91.19 143 GLU B O 1
ATOM 2431 N N . ASP B 1 144 ? 7.746 7.812 -13 1 88.88 144 ASP B N 1
ATOM 2432 C CA . ASP B 1 144 ? 8.141 6.918 -11.914 1 88.88 144 ASP B CA 1
ATOM 2433 C C . ASP B 1 144 ? 7.93 7.578 -10.555 1 88.88 144 ASP B C 1
ATOM 2435 O O . ASP B 1 144 ? 7.465 6.93 -9.609 1 88.88 144 ASP B O 1
ATOM 2439 N N . THR B 1 145 ? 8.273 8.797 -10.484 1 91 145 THR B N 1
ATOM 2440 C CA . THR B 1 145 ? 8.156 9.539 -9.234 1 91 145 THR B CA 1
ATOM 2441 C C . THR B 1 145 ? 6.691 9.664 -8.82 1 91 145 THR B C 1
ATOM 2443 O O . THR B 1 145 ? 6.344 9.398 -7.664 1 91 145 THR B O 1
ATOM 2446 N N . CYS B 1 146 ? 5.855 9.977 -9.789 1 93.56 146 CYS B N 1
ATOM 2447 C CA . CYS B 1 146 ? 4.434 10.109 -9.508 1 93.56 146 CYS B CA 1
ATOM 2448 C C . CYS B 1 146 ? 3.82 8.766 -9.141 1 93.56 146 CYS B C 1
ATOM 2450 O O . CYS B 1 146 ? 3.031 8.672 -8.203 1 93.56 146 CYS B O 1
ATOM 2452 N N . MET B 1 147 ? 4.211 7.762 -9.867 1 92.81 147 MET B N 1
ATOM 2453 C CA . MET B 1 147 ? 3.66 6.434 -9.609 1 92.81 147 MET B CA 1
ATOM 2454 C C . MET B 1 147 ? 4.016 5.965 -8.203 1 92.81 147 MET B C 1
ATOM 2456 O O . MET B 1 147 ? 3.17 5.414 -7.492 1 92.81 147 MET B O 1
ATOM 2460 N N . PHE B 1 148 ? 5.215 6.211 -7.828 1 92 148 PHE B N 1
ATOM 2461 C CA . PHE B 1 148 ? 5.668 5.816 -6.496 1 92 148 PHE B CA 1
ATOM 2462 C C . PHE B 1 148 ? 4.875 6.551 -5.418 1 92 148 PHE B C 1
ATOM 2464 O O . PHE B 1 148 ? 4.312 5.922 -4.52 1 92 148 PHE B O 1
ATOM 2471 N N . THR B 1 149 ? 4.863 7.812 -5.496 1 94.12 149 THR B N 1
ATOM 2472 C CA . THR B 1 149 ? 4.215 8.641 -4.484 1 94.12 149 THR B CA 1
ATOM 2473 C C . THR B 1 149 ? 2.715 8.367 -4.445 1 94.12 149 THR B C 1
ATOM 2475 O O . THR B 1 149 ? 2.137 8.211 -3.367 1 94.12 149 THR B O 1
ATOM 2478 N N . ASP B 1 150 ? 2.137 8.227 -5.641 1 96.06 150 ASP B N 1
ATOM 2479 C CA . ASP B 1 150 ? 0.715 7.902 -5.719 1 96.06 150 ASP B CA 1
ATOM 2480 C C . ASP B 1 150 ? 0.413 6.59 -5.004 1 96.06 150 ASP B C 1
ATOM 2482 O O . ASP B 1 150 ? -0.569 6.492 -4.262 1 96.06 150 ASP B O 1
ATOM 2486 N N . THR B 1 151 ? 1.232 5.637 -5.285 1 94.69 151 THR B N 1
ATOM 2487 C CA . THR B 1 151 ? 0.994 4.312 -4.723 1 94.69 151 THR B CA 1
ATOM 2488 C C . THR B 1 151 ? 1.026 4.355 -3.197 1 94.69 151 THR B C 1
ATOM 2490 O O . THR B 1 151 ? 0.148 3.799 -2.535 1 94.69 151 THR B O 1
ATOM 2493 N N . ILE B 1 152 ? 1.96 5.059 -2.629 1 94.19 152 ILE B N 1
ATOM 2494 C CA . ILE B 1 152 ? 2.092 5.16 -1.181 1 94.19 152 ILE B CA 1
ATOM 2495 C C . ILE B 1 152 ? 0.871 5.871 -0.601 1 94.19 152 ILE B C 1
ATOM 2497 O O . ILE B 1 152 ? 0.278 5.406 0.375 1 94.19 152 ILE B O 1
ATOM 2501 N N . ILE B 1 153 ? 0.509 6.945 -1.207 1 97.06 153 ILE B N 1
ATOM 2502 C CA . ILE B 1 153 ? -0.614 7.73 -0.708 1 97.06 153 ILE B CA 1
ATOM 2503 C C . ILE B 1 153 ? -1.903 6.922 -0.827 1 97.06 153 ILE B C 1
ATOM 2505 O O . ILE B 1 153 ? -2.723 6.906 0.095 1 97.06 153 ILE B O 1
ATOM 2509 N N . LYS B 1 154 ? -2.074 6.242 -1.948 1 97 154 LYS B N 1
ATOM 2510 C CA . LYS B 1 154 ? -3.254 5.406 -2.133 1 97 154 LYS B CA 1
ATOM 2511 C C . LYS B 1 154 ? -3.346 4.34 -1.043 1 97 154 LYS B C 1
ATOM 2513 O O . LYS B 1 154 ? -4.418 4.113 -0.478 1 97 154 LYS B O 1
ATOM 2518 N N . CYS B 1 155 ? -2.252 3.691 -0.786 1 96.88 155 CYS B N 1
ATOM 2519 C CA . CYS B 1 155 ? -2.221 2.678 0.262 1 96.88 155 CYS B CA 1
ATOM 2520 C C . CYS B 1 155 ? -2.594 3.277 1.612 1 96.88 155 CYS B C 1
ATOM 2522 O O . CYS B 1 155 ? -3.373 2.689 2.365 1 96.88 155 CYS B O 1
ATOM 2524 N N . ASN B 1 156 ? -2.084 4.402 1.933 1 97.81 156 ASN B N 1
ATOM 2525 C CA . ASN B 1 156 ? -2.363 5.062 3.201 1 97.81 156 ASN B CA 1
ATOM 2526 C C . ASN B 1 156 ? -3.83 5.469 3.312 1 97.81 156 ASN B C 1
ATOM 2528 O O . ASN B 1 156 ? -4.445 5.305 4.367 1 97.81 156 ASN B O 1
ATOM 2532 N N . LEU B 1 157 ? -4.352 6.023 2.238 1 98.31 157 LEU B N 1
ATOM 2533 C CA . LEU B 1 157 ? -5.742 6.457 2.246 1 98.31 157 LEU B CA 1
ATOM 2534 C C . LEU B 1 157 ? -6.684 5.266 2.4 1 98.31 157 LEU B C 1
ATOM 2536 O O . LEU B 1 157 ? -7.691 5.355 3.105 1 98.31 157 LEU B O 1
ATOM 2540 N N . LYS B 1 158 ? -6.355 4.215 1.771 1 97.38 158 LYS B N 1
ATOM 2541 C CA . LYS B 1 158 ? -7.16 3.008 1.926 1 97.38 158 LYS B CA 1
ATOM 2542 C C . LYS B 1 158 ? -7.094 2.48 3.357 1 97.38 158 LYS B C 1
ATOM 2544 O O . LYS B 1 158 ? -8.094 2.014 3.9 1 97.38 158 LYS B O 1
ATOM 2549 N N . SER B 1 159 ? -5.902 2.506 3.896 1 97.88 159 SER B N 1
ATOM 2550 C CA . SER B 1 159 ? -5.746 2.125 5.297 1 97.88 159 SER B CA 1
ATOM 2551 C C . SER B 1 159 ? -6.598 3.006 6.207 1 97.88 159 SER B C 1
ATOM 2553 O O . SER B 1 159 ? -7.293 2.502 7.09 1 97.88 159 SER B O 1
ATOM 2555 N N . LEU B 1 160 ? -6.578 4.27 5.98 1 98.5 160 LEU B N 1
ATOM 2556 C CA . LEU B 1 160 ? -7.398 5.211 6.734 1 98.5 160 LEU B CA 1
ATOM 2557 C C . LEU B 1 160 ? -8.875 4.84 6.641 1 98.5 160 LEU B C 1
ATOM 2559 O O . LEU B 1 160 ? -9.578 4.824 7.652 1 98.5 160 LEU B O 1
ATOM 2563 N N . ALA B 1 161 ? -9.289 4.543 5.449 1 97.44 161 ALA B N 1
ATOM 2564 C CA . ALA B 1 161 ? -10.68 4.164 5.23 1 97.44 161 ALA B CA 1
ATOM 2565 C C . ALA B 1 161 ? -11.039 2.912 6.023 1 97.44 161 ALA B C 1
ATOM 2567 O O . ALA B 1 161 ? -12.047 2.889 6.734 1 97.44 161 ALA B O 1
ATOM 2568 N N . ASN B 1 162 ? -10.203 1.954 5.934 1 96.06 162 ASN B N 1
ATOM 2569 C CA . ASN B 1 162 ? -10.469 0.689 6.613 1 96.06 162 ASN B CA 1
ATOM 2570 C C . ASN B 1 162 ? -10.562 0.872 8.125 1 96.06 162 ASN B C 1
ATOM 2572 O O . ASN B 1 162 ? -11.492 0.366 8.758 1 96.06 162 ASN B O 1
ATOM 2576 N N . ILE B 1 163 ? -9.695 1.551 8.656 1 97.19 163 ILE B N 1
ATOM 2577 C CA . ILE B 1 163 ? -9.641 1.759 10.094 1 97.19 163 ILE B CA 1
ATOM 2578 C C . ILE B 1 163 ? -10.844 2.582 10.547 1 97.19 163 ILE B C 1
ATOM 2580 O O . ILE B 1 163 ? -11.516 2.236 11.516 1 97.19 163 ILE B O 1
ATOM 2584 N N . SER B 1 164 ? -11.102 3.639 9.844 1 97.12 164 SER B N 1
ATOM 2585 C CA . SER B 1 164 ? -12.195 4.535 10.195 1 97.12 164 SER B CA 1
ATOM 2586 C C . SER B 1 164 ? -13.539 3.82 10.125 1 97.12 164 SER B C 1
ATOM 2588 O O . SER B 1 164 ? -14.398 4.012 10.992 1 97.12 164 SER B O 1
ATOM 2590 N N . GLU B 1 165 ? -13.719 3.049 9.125 1 95.75 165 GLU B N 1
ATOM 2591 C CA . GLU B 1 165 ? -14.992 2.357 8.93 1 95.75 165 GLU B CA 1
ATOM 2592 C C . GLU B 1 165 ? -15.211 1.292 10 1 95.75 165 GLU B C 1
ATOM 2594 O O . GLU B 1 165 ? -16.344 1.098 10.461 1 95.75 165 GLU B O 1
ATOM 2599 N N . LYS B 1 166 ? -14.18 0.65 10.352 1 94.75 166 LYS B N 1
ATOM 2600 C CA . LYS B 1 166 ? -14.281 -0.321 11.438 1 94.75 166 LYS B CA 1
ATOM 2601 C C . LYS B 1 166 ? -14.641 0.362 12.75 1 94.75 166 LYS B C 1
ATOM 2603 O O . LYS B 1 166 ? -15.445 -0.154 13.531 1 94.75 166 LYS B O 1
ATOM 2608 N N . MET B 1 167 ? -14 1.453 12.969 1 94.25 167 MET B N 1
ATOM 2609 C CA . MET B 1 167 ? -14.273 2.203 14.195 1 94.25 167 MET B CA 1
ATOM 2610 C C . MET B 1 167 ? -15.711 2.719 14.203 1 94.25 167 MET B C 1
ATOM 2612 O O . MET B 1 167 ? -16.344 2.771 15.258 1 94.25 167 MET B O 1
ATOM 2616 N N . ALA B 1 168 ? -16.203 3.117 13.055 1 91.94 168 ALA B N 1
ATOM 2617 C CA . ALA B 1 168 ? -17.562 3.641 12.945 1 91.94 168 ALA B CA 1
ATOM 2618 C C . ALA B 1 168 ? -18.594 2.535 13.156 1 91.94 168 ALA B C 1
ATOM 2620 O O . ALA B 1 168 ? -19.656 2.777 13.711 1 91.94 168 ALA B O 1
ATOM 2621 N N . CYS B 1 169 ? -18.359 1.306 12.602 1 85 169 CYS B N 1
ATOM 2622 C CA . CYS B 1 169 ? -19.266 0.168 12.797 1 85 169 CYS B CA 1
ATOM 2623 C C . CYS B 1 169 ? -19.312 -0.246 14.258 1 85 169 CYS B C 1
ATOM 2625 O O . CYS B 1 169 ? -20.375 -0.6 14.773 1 85 169 CYS B O 1
ATOM 2627 N N . LYS B 1 170 ? -18.297 -0.387 14.875 1 74.5 170 LYS B N 1
ATOM 2628 C CA . LYS B 1 170 ? -18.266 -0.755 16.281 1 74.5 170 LYS B CA 1
ATOM 2629 C C . LYS B 1 170 ? -19.094 0.214 17.125 1 74.5 170 LYS B C 1
ATOM 2631 O O . LYS B 1 170 ? -19.672 -0.178 18.141 1 74.5 170 LYS B O 1
ATOM 2636 N N . VAL B 1 171 ? -19.141 1.369 16.719 1 51.03 171 VAL B N 1
ATOM 2637 C CA . VAL B 1 171 ? -19.922 2.365 17.438 1 51.03 171 VAL B CA 1
ATOM 2638 C C . VAL B 1 171 ? -21.406 2.203 17.125 1 51.03 171 VAL B C 1
ATOM 2640 O O . VAL B 1 171 ? -22.266 2.756 17.812 1 51.03 171 VAL B O 1
ATOM 2643 N N . CYS B 1 172 ? -21.625 1.594 15.922 1 48.06 172 CYS B N 1
ATOM 2644 C CA . CYS B 1 172 ? -23.016 1.379 15.531 1 48.06 172 CYS B CA 1
ATOM 2645 C C . CYS B 1 172 ? -23.641 0.238 16.328 1 48.06 172 CYS B C 1
ATOM 2647 O O . CYS B 1 172 ? -24.859 0.067 16.328 1 48.06 172 CYS B O 1
ATOM 2649 N N . HIS B 1 173 ? -22.938 -0.71 16.766 1 41.69 173 HIS B N 1
ATOM 2650 C CA . HIS B 1 173 ? -23.625 -1.678 17.609 1 41.69 173 HIS B CA 1
ATOM 2651 C C . HIS B 1 173 ? -23.594 -1.249 19.078 1 41.69 173 HIS B C 1
ATOM 2653 O O . HIS B 1 173 ? -22.594 -0.69 19.547 1 41.69 173 HIS B O 1
#

InterPro domains:
  IPR019587 Polyketide cyclase/dehydrase [PF10604] (25-162)
  IPR023393 START-like domain superfamily [G3DSA:3.30.530.20] (1-173)
  IPR050279 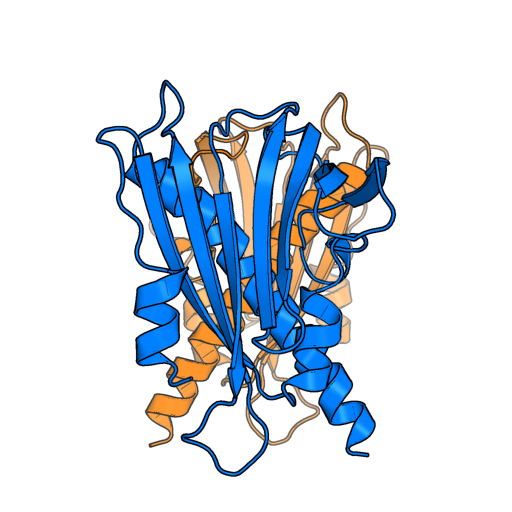Plant defense and hormone signaling protein [PTHR31213] (18-162)

Foldseek 3Di:
DDPVVCCVVFADDDADPQKAKDKDKDKAQAAQVLLLVQVLQPQCLVVQQVQWPHKDWPADDSDAQTWMKTAGHPPPQFGIWIKGWHDDDPVFSKTKMFTPDGRDQWDGKIKIKGKADDPVDPHGMIMIMMMMMTGAGPPGDNVRVCVVVVVSVVSRSVSSRVVRNVVRVVVVD/DDPVVCCVVFADDDADPQKAKDKDKDKAQAAQVLLLVQVLQPQCLVVQQVQWPHKDWPADDSDAQTWMKTAGHPPPQFGIWIKGWHDDDPVQSKTKMFTPDGRDQWDGKIKIKGKADDPVDPRHMIMIMMMMMTGAGPPGDNVRVCVVVVVSVVSRSVSSRVVRRVVRVVVVD

Radius of gyration: 20.93 Å; Cα contacts (8 Å, |Δi|>4): 741; chains: 2; bounding box: 50×55×42 Å

Secondary structure (DSSP, 8-state):
--HHHHHHHHS-----TTEEEEEEEEEESS-HHHHHHHHT-TT-GGGT-TTEEEEEEEESSSSTT-EEEEEEPBTBS-SEEEEEEEEEETTTTEEEEEEEEESSS--S-EEEEEEEE-TTSTT--EEEEEEEEEEPPTT--HHHHHHHHHHHHHHHHHHHHHHHHHHHHHTT-/--HHHHHHHHS-----TTEEEEEEEEEESS-HHHHHHHHT-TT-GGGT-TTEEEEEEEESSSSTT-EEEEEEPBTBS-SEEEEEEEEEETTTTEEEEEEEEESSS--S-EEEEEEEE-TT-TT--EEEEEEEEEEPPTT--HHHHHHHHHHHHHHHHHHHHHHHHHHHHHTT-

pLDDT: mean 91.0, std 10.92, range [41.69, 98.75]